Protein AF-A0AAN5BUG7-F1 (afdb_monomer_lite)

Radius of gyration: 33.25 Å; chains: 1; bounding box: 75×78×79 Å

Organism: Aspergillus oryzae (NCBI:txid5062)

Foldseek 3Di:
DCPVPPDQPPDAAEAEAEEQPPDDDDPPCVVVVVVVCVVRVYHYHYQHQDDDDDDDPDPPPDPPDVDPPDVVPPDDDDDDRSVVVVVVVVVDDDDDDDDKDFLAWAWAWEDDVVVDVPIDTDTDTHTDPDDDDDDDDDFDKDADDDDPPDDDDDDDPPVVPVPPDDDPDDPRRIDGDDDDDWDWDADPPDDVRIDIDDPVVDFDWDDDPPDTDGDDPVRVVVVQDWDAAYKYWPAKAAPVGGDRDDDDDLCCCPPPTNIWIWIWGDRHTSGDIWIWIWHWDDDPVDTGTDIDTDDDPVRDDDDDDDDQQWDQDPVRDTDNDDPSHDDPVRVVVVVVVVVVPDPDDDDPVD

InterPro domains:
  IPR006164 Ku70/Ku80, DNA-binding domain [PF02735] (120-306)
  IPR006164 Ku70/Ku80, DNA-binding domain [SM00559] (194-311)
  IPR016194 SPOC-like, C-terminal domain superfamily [G3DSA:2.40.290.10] (104-244)
  IPR016194 SPOC-like, C-terminal domain superfamily [G3DSA:2.40.290.10] (245-311)
  IPR016194 SPOC-like, C-terminal domain superfamily [SSF100939] (101-349)
  IPR024193 Ku80 [cd00873] (101-350)
  IPR036465 von Willebrand factor A-like domain superfamily [G3DSA:3.40.50.410] (1-103)
  IPR036465 von Willebrand factor A-like domain superfamily [SSF53300] (1-113)

pLDDT: mean 74.95, std 19.02, range [27.89, 95.69]

Sequence (350 aa):
MIITHCKKLKYRRKIVLVTNGQGRMSDEDLGEIVKKVKEDNIELVVMSVICYQIATKQKLTSSRGIDFDDPEYGYKEEDKDPHKQAVAELDIPRVKSVRSVASFKGYLQLGNPEEYDSALRIPVERYYRTYPAKPPTASSFVLRSEPEAGQEEAESSEAAAATQKGSQSGDAGLTTVRTMRTYQVEDKSAPGGKIDIERDELAKGYEYGRTAVHISETDENITILDTFAGLELMGFIQTDQVCLAEVASVHALTHDYKCYAVARLVVKENKPPVIVLLAPSIEPEYECLLEVQLPFAEDVRTYRFPPLDKVITVSGKVVTQHRNLPSDDLLDVMGKYVNSMELVDADEDG

Secondary structure (DSSP, 8-state):
-HHHHS-TTTS-EEEEEEE-S-S----TTHHHHHHHHHHTTEEEEEEESS----------TT--------TTT--------HHHHHHHHHHSPPP--PPP-EEEEEEEEES-TTT-TT-EEEEEEEE-S----PPPPPPPEEE-PPPPS-------TTGGGSSSS---S----EEE------EEEE-TTSTTSEEEE-GGGPPPEEEETTEEEE--TTTHHHHSPP---EEEEEEEEESSS--------HHHIIIII-EEEEEEEESSTTSPPEEEEEEEEE-SS-EEEEEEEPPPTTT-----PPPSS-EE-TT-PEESS-TTSPPHHHHHHHHHHHHHT------TT-

Structure (mmCIF, N/CA/C/O backbone):
data_AF-A0AAN5BUG7-F1
#
_entry.id   AF-A0AAN5BUG7-F1
#
loop_
_atom_site.group_PDB
_atom_site.id
_atom_site.type_symbol
_atom_site.label_atom_id
_atom_site.label_alt_id
_atom_site.label_comp_id
_atom_site.label_asym_id
_atom_site.label_entity_id
_atom_site.label_seq_id
_atom_site.pdbx_PDB_ins_code
_atom_site.Cartn_x
_atom_site.Cartn_y
_atom_site.Cartn_z
_atom_site.occupancy
_atom_site.B_iso_or_equiv
_atom_site.auth_seq_id
_atom_site.auth_comp_id
_atom_site.auth_asym_id
_atom_site.auth_atom_id
_atom_site.pdbx_PDB_model_num
ATOM 1 N N . MET A 1 1 ? 12.670 18.858 -41.363 1.00 66.25 1 MET A N 1
ATOM 2 C CA . MET A 1 1 ? 11.425 18.528 -40.630 1.00 66.25 1 MET A CA 1
ATOM 3 C C . MET A 1 1 ? 11.652 18.414 -39.128 1.00 66.25 1 MET A C 1
ATOM 5 O O . MET A 1 1 ? 11.268 19.337 -38.427 1.00 66.25 1 MET A O 1
ATOM 9 N N . ILE A 1 2 ? 12.305 17.365 -38.611 1.00 75.75 2 ILE A N 1
ATOM 10 C CA . ILE A 1 2 ? 12.450 17.191 -37.148 1.00 75.75 2 ILE A CA 1
ATOM 11 C C . ILE A 1 2 ? 13.243 18.340 -36.506 1.00 75.75 2 ILE A C 1
ATOM 13 O O . ILE A 1 2 ? 12.795 18.910 -35.521 1.00 75.75 2 ILE A O 1
ATOM 17 N N . ILE A 1 3 ? 14.369 18.744 -37.099 1.00 75.88 3 ILE A N 1
ATOM 18 C CA . ILE A 1 3 ? 15.199 19.860 -36.598 1.00 75.88 3 ILE A CA 1
ATOM 19 C C . ILE A 1 3 ? 14.435 21.197 -36.632 1.00 75.88 3 ILE A C 1
ATOM 21 O O . ILE A 1 3 ? 14.627 22.055 -35.779 1.00 75.88 3 ILE A O 1
ATOM 25 N N . THR A 1 4 ? 13.527 21.358 -37.595 1.00 81.06 4 THR A N 1
ATOM 26 C CA . THR A 1 4 ? 12.743 22.583 -37.795 1.00 81.06 4 THR A CA 1
ATOM 27 C C . THR A 1 4 ? 11.672 22.767 -36.715 1.00 81.06 4 THR A C 1
ATOM 29 O O . THR A 1 4 ? 11.411 23.889 -36.296 1.00 81.06 4 THR A O 1
ATOM 32 N N . HIS A 1 5 ? 11.063 21.673 -36.245 1.00 78.50 5 HIS A N 1
ATOM 33 C CA . HIS A 1 5 ? 9.940 21.721 -35.299 1.00 78.50 5 HIS A CA 1
ATOM 34 C C . HIS A 1 5 ? 10.316 21.326 -33.863 1.00 78.50 5 HIS A C 1
ATOM 36 O O . HIS A 1 5 ? 9.633 21.718 -32.914 1.00 78.50 5 HIS A O 1
ATOM 42 N N . CYS A 1 6 ? 11.403 20.577 -33.667 1.00 73.62 6 CYS A N 1
ATOM 43 C CA . CYS A 1 6 ? 11.809 20.065 -32.362 1.00 73.62 6 CYS A CA 1
ATOM 44 C C . CYS A 1 6 ? 13.110 20.729 -31.897 1.00 73.62 6 CYS A C 1
ATOM 46 O O . CYS A 1 6 ? 14.177 20.505 -32.464 1.00 73.62 6 CYS A O 1
ATOM 48 N N . LYS A 1 7 ? 13.036 21.502 -30.806 1.00 75.44 7 LYS A N 1
ATOM 49 C CA . LYS A 1 7 ? 14.222 22.057 -30.133 1.00 75.44 7 LYS A CA 1
ATOM 50 C C . LYS A 1 7 ? 15.088 20.929 -29.547 1.00 75.44 7 LYS A C 1
ATOM 52 O O . LYS A 1 7 ? 14.549 19.986 -28.959 1.00 75.44 7 LYS A O 1
ATOM 57 N N . LYS A 1 8 ? 16.416 21.054 -29.671 1.00 71.19 8 LYS A N 1
ATOM 58 C CA . LYS A 1 8 ? 17.412 20.106 -29.129 1.00 71.19 8 LYS A CA 1
ATOM 59 C C . LYS A 1 8 ? 17.173 19.894 -27.621 1.00 71.19 8 LYS A C 1
ATOM 61 O O . LYS A 1 8 ? 16.858 20.849 -26.916 1.00 71.19 8 LYS A O 1
ATOM 66 N N . LEU A 1 9 ? 17.259 18.643 -27.153 1.00 70.75 9 LEU A N 1
ATOM 67 C CA . LEU A 1 9 ? 17.051 18.184 -25.759 1.00 70.75 9 LEU A CA 1
ATOM 68 C C . LEU A 1 9 ? 15.633 18.309 -25.164 1.00 70.75 9 LEU A C 1
ATOM 70 O O . LEU A 1 9 ? 15.375 17.729 -24.114 1.00 70.75 9 LEU A O 1
ATOM 74 N N . LYS A 1 10 ? 14.689 19.000 -25.817 1.00 76.75 10 LYS A N 1
ATOM 75 C CA . LYS A 1 10 ? 13.308 19.112 -25.306 1.00 76.75 10 LYS A CA 1
ATOM 76 C C . LYS A 1 10 ? 12.471 17.850 -25.553 1.00 76.75 10 LYS A C 1
ATOM 78 O O . LYS A 1 10 ? 11.549 17.567 -24.794 1.00 76.75 10 LYS A O 1
ATOM 83 N N . TYR A 1 11 ? 12.778 17.106 -26.614 1.00 77.00 11 TYR A N 1
ATOM 84 C CA . TYR A 1 11 ? 12.009 15.938 -27.042 1.00 77.00 11 TYR A CA 1
ATOM 85 C C . TYR A 1 11 ? 12.927 14.747 -27.306 1.00 77.00 11 TYR A C 1
ATOM 87 O O . TYR A 1 11 ? 13.999 14.909 -27.893 1.00 77.00 11 TYR A O 1
ATOM 95 N N . ARG A 1 12 ? 12.472 13.543 -26.938 1.00 74.94 12 ARG A N 1
ATOM 96 C CA . ARG A 1 12 ? 13.046 12.297 -27.460 1.00 74.94 12 ARG A CA 1
ATOM 97 C C . ARG A 1 12 ? 12.605 12.157 -28.914 1.00 74.94 12 ARG A C 1
ATOM 99 O O . ARG A 1 12 ? 11.409 12.135 -29.193 1.00 74.94 12 ARG A O 1
ATOM 106 N N . ARG A 1 13 ? 13.563 12.132 -29.837 1.00 80.12 13 ARG A N 1
ATOM 107 C CA . ARG A 1 13 ? 13.313 12.078 -31.282 1.00 80.12 13 ARG A CA 1
ATOM 108 C C . ARG A 1 13 ? 13.469 10.635 -31.739 1.00 80.12 13 ARG A C 1
ATOM 110 O O . ARG A 1 13 ? 14.533 10.060 -31.541 1.00 80.12 13 ARG A O 1
ATOM 117 N N . LYS A 1 14 ? 12.426 10.065 -32.339 1.00 79.50 14 LYS A N 1
ATOM 118 C CA . LYS A 1 14 ? 12.434 8.699 -32.867 1.00 79.50 14 LYS A CA 1
ATOM 119 C C . LYS A 1 14 ? 11.948 8.702 -34.314 1.00 79.50 14 LYS A C 1
ATOM 121 O O . LYS A 1 14 ? 10.912 9.297 -34.600 1.00 79.50 14 LYS A O 1
ATOM 126 N N . ILE A 1 15 ? 12.706 8.080 -35.211 1.00 79.56 15 ILE A N 1
ATOM 127 C CA . ILE A 1 15 ? 12.338 7.859 -36.613 1.00 79.56 15 ILE A CA 1
ATOM 128 C C . ILE A 1 15 ? 12.044 6.373 -36.768 1.00 79.56 15 ILE A C 1
ATOM 130 O O . ILE A 1 15 ? 12.891 5.547 -36.443 1.00 79.56 15 ILE A O 1
ATOM 134 N N . VAL A 1 16 ? 10.856 6.041 -37.267 1.00 77.88 16 VAL A N 1
ATOM 135 C CA . VAL A 1 16 ? 10.497 4.670 -37.643 1.00 77.88 16 VAL A CA 1
ATOM 136 C C . VAL A 1 16 ? 10.473 4.605 -39.166 1.00 77.88 16 VAL A C 1
ATOM 138 O O . VAL A 1 16 ? 9.639 5.250 -39.798 1.00 77.88 16 VAL A O 1
ATOM 141 N N . LEU A 1 17 ? 11.426 3.884 -39.754 1.00 74.25 17 LEU A N 1
ATOM 142 C CA . LEU A 1 17 ? 11.537 3.679 -41.194 1.00 74.25 17 LEU A CA 1
ATOM 143 C C . LEU A 1 17 ? 10.910 2.334 -41.553 1.00 74.25 17 LEU A C 1
ATOM 145 O O . LEU A 1 17 ? 11.494 1.294 -41.268 1.00 74.25 17 LEU A O 1
ATOM 149 N N . VAL A 1 18 ? 9.750 2.358 -42.202 1.00 75.56 18 VAL A N 1
ATOM 150 C CA . VAL A 1 18 ? 9.103 1.152 -42.732 1.00 75.56 18 VAL A CA 1
ATOM 151 C C . VAL A 1 18 ? 9.488 1.008 -44.200 1.00 75.56 18 VAL A C 1
ATOM 153 O O . VAL A 1 18 ? 9.224 1.907 -44.997 1.00 75.56 18 VAL A O 1
ATOM 156 N N . THR A 1 19 ? 10.140 -0.094 -44.566 1.00 73.44 19 THR A N 1
ATOM 157 C CA . THR A 1 19 ? 10.590 -0.328 -45.946 1.00 73.44 19 THR A CA 1
ATOM 158 C C . THR A 1 19 ? 10.486 -1.797 -46.330 1.00 73.44 19 THR A C 1
ATOM 160 O O . THR A 1 19 ? 10.668 -2.683 -45.505 1.00 73.44 19 THR A O 1
ATOM 163 N N . ASN A 1 20 ? 10.217 -2.078 -47.600 1.00 71.56 20 ASN A N 1
ATOM 164 C CA . ASN A 1 20 ? 10.302 -3.427 -48.162 1.00 71.56 20 ASN A CA 1
ATOM 165 C C . ASN A 1 20 ? 11.715 -3.763 -48.679 1.00 71.56 20 ASN A C 1
ATOM 167 O O . ASN A 1 20 ? 11.915 -4.845 -49.216 1.00 71.56 20 ASN A O 1
ATOM 171 N N . GLY A 1 21 ? 12.685 -2.846 -48.562 1.00 67.25 21 GLY A N 1
ATOM 172 C CA . GLY A 1 21 ? 14.086 -3.072 -48.947 1.00 67.25 21 GLY A CA 1
ATOM 173 C C . GLY A 1 21 ? 14.348 -3.187 -50.456 1.00 67.25 21 GLY A C 1
ATOM 174 O O . GLY A 1 21 ? 15.491 -3.362 -50.856 1.00 67.25 21 GLY A O 1
ATOM 175 N N . GLN A 1 22 ? 13.320 -3.063 -51.303 1.00 72.81 22 GLN A N 1
ATOM 176 C CA . GLN A 1 22 ? 13.435 -3.205 -52.764 1.00 72.81 22 GLN A CA 1
ATOM 177 C C . GLN A 1 22 ? 13.723 -1.879 -53.489 1.00 72.81 22 GLN A C 1
ATOM 179 O O . GLN A 1 22 ? 13.954 -1.856 -54.698 1.00 72.81 22 GLN A O 1
ATOM 184 N N . GLY A 1 23 ? 13.691 -0.758 -52.765 1.00 72.38 23 GLY A N 1
ATOM 185 C CA . GLY A 1 23 ? 14.039 0.554 -53.303 1.00 72.38 23 GLY A CA 1
ATOM 186 C C . GLY A 1 23 ? 15.545 0.706 -53.517 1.00 72.38 23 GLY A C 1
ATOM 187 O O . GLY A 1 23 ? 16.348 0.181 -52.750 1.00 72.38 23 GLY A O 1
ATOM 188 N N . ARG A 1 24 ? 15.943 1.471 -54.540 1.00 74.19 24 ARG A N 1
ATOM 189 C CA . ARG A 1 24 ? 17.347 1.868 -54.723 1.00 74.19 24 ARG A CA 1
ATOM 190 C C . ARG A 1 24 ? 17.785 2.738 -53.539 1.00 74.19 24 ARG A C 1
ATOM 192 O O . ARG A 1 24 ? 17.196 3.794 -53.319 1.00 74.19 24 ARG A O 1
ATOM 199 N N . MET A 1 25 ? 18.805 2.303 -52.802 1.00 76.38 25 MET A N 1
ATOM 200 C CA . MET A 1 25 ? 19.446 3.074 -51.732 1.00 76.38 25 MET A CA 1
ATOM 201 C C . MET A 1 25 ? 20.844 3.501 -52.186 1.00 76.38 25 MET A C 1
ATOM 203 O O . MET A 1 25 ? 21.566 2.691 -52.762 1.00 76.38 25 MET A O 1
ATOM 207 N N . SER A 1 26 ? 21.198 4.765 -51.951 1.00 78.56 26 SER A N 1
ATOM 208 C CA . SER A 1 26 ? 22.556 5.286 -52.158 1.00 78.56 26 SER A CA 1
ATOM 209 C C . SER A 1 26 ? 23.313 5.279 -50.829 1.00 78.56 26 SER A C 1
ATOM 211 O O . SER A 1 26 ? 22.720 5.558 -49.784 1.00 78.56 26 SER A O 1
ATOM 213 N N . ASP A 1 27 ? 24.602 4.953 -50.863 1.00 77.69 27 ASP A N 1
ATOM 214 C CA . ASP A 1 27 ? 25.508 4.885 -49.712 1.00 77.69 27 ASP A CA 1
ATOM 215 C C . ASP A 1 27 ? 26.373 6.145 -49.534 1.00 77.69 27 ASP A C 1
ATOM 217 O O . ASP A 1 27 ? 26.992 6.315 -48.481 1.00 77.69 27 ASP A O 1
ATOM 221 N N . GLU A 1 28 ? 26.360 7.052 -50.515 1.00 84.62 28 GLU A N 1
ATOM 222 C CA . GLU A 1 28 ? 27.254 8.214 -50.609 1.00 84.62 28 GLU A CA 1
ATOM 223 C C . GLU A 1 28 ? 27.243 9.105 -49.345 1.00 84.62 28 GLU A C 1
ATOM 225 O O . GLU A 1 28 ? 28.303 9.523 -48.879 1.00 84.62 28 GLU A O 1
ATOM 230 N N . ASP A 1 29 ? 26.078 9.307 -48.713 1.00 82.38 29 ASP A N 1
ATOM 231 C CA . ASP A 1 29 ? 25.908 10.231 -47.573 1.00 82.38 29 ASP A CA 1
ATOM 232 C C . ASP A 1 29 ? 25.725 9.543 -46.207 1.00 82.38 29 ASP A C 1
ATOM 234 O O . ASP A 1 29 ? 25.422 10.191 -45.194 1.00 82.38 29 ASP A O 1
ATOM 238 N N . LEU A 1 30 ? 25.909 8.221 -46.123 1.00 82.88 30 LEU A N 1
ATOM 239 C CA . LEU A 1 30 ? 25.606 7.457 -44.906 1.00 82.88 30 LEU A CA 1
ATOM 240 C C . LEU A 1 30 ? 26.396 7.966 -43.684 1.00 82.88 30 LEU A C 1
ATOM 242 O O . LEU A 1 30 ? 25.865 8.066 -42.575 1.00 82.88 30 LEU A O 1
ATOM 246 N N . GLY A 1 31 ? 27.662 8.339 -43.886 1.00 83.12 31 GLY A N 1
ATOM 247 C CA . GLY A 1 31 ? 28.533 8.846 -42.825 1.00 83.12 31 GLY A CA 1
ATOM 248 C C . GLY A 1 31 ? 28.058 10.178 -42.235 1.00 83.12 31 GLY A C 1
ATOM 249 O O . GLY A 1 31 ? 28.150 10.388 -41.021 1.00 83.12 31 GLY A O 1
ATOM 250 N N . GLU A 1 32 ? 27.512 11.068 -43.063 1.00 85.38 32 GLU A N 1
ATOM 251 C CA . GLU A 1 32 ? 26.946 12.339 -42.603 1.00 85.38 32 GLU A CA 1
ATOM 252 C C . GLU A 1 32 ? 25.625 12.137 -41.864 1.00 85.38 32 GLU A C 1
ATOM 254 O O . GLU A 1 32 ? 25.380 12.778 -40.837 1.00 85.38 32 GLU A O 1
ATOM 259 N N . ILE A 1 33 ? 24.801 11.204 -42.344 1.00 84.62 33 ILE A N 1
ATOM 260 C CA . ILE A 1 33 ? 23.539 10.831 -41.704 1.00 84.62 33 ILE A CA 1
ATOM 261 C C . ILE A 1 33 ? 23.812 10.277 -40.303 1.00 84.62 33 ILE A C 1
ATOM 263 O O . ILE A 1 33 ? 23.208 10.741 -39.338 1.00 84.62 33 ILE A O 1
ATOM 267 N N . VAL A 1 34 ? 24.775 9.361 -40.152 1.00 84.94 34 VAL A N 1
ATOM 268 C CA . VAL A 1 34 ? 25.154 8.804 -38.842 1.00 84.94 34 VAL A CA 1
ATOM 269 C C . VAL A 1 34 ? 25.655 9.894 -37.892 1.00 84.94 34 VAL A C 1
ATOM 271 O O . VAL A 1 34 ? 25.286 9.897 -36.715 1.00 84.94 34 VAL A O 1
ATOM 274 N N . LYS A 1 35 ? 26.467 10.840 -38.382 1.00 87.62 35 LYS A N 1
ATOM 275 C CA . LYS A 1 35 ? 26.943 11.976 -37.575 1.00 87.62 35 LYS A CA 1
ATOM 276 C C . LYS A 1 35 ? 25.781 12.839 -37.088 1.00 87.62 35 LYS A C 1
ATOM 278 O O . LYS A 1 35 ? 25.688 13.081 -35.887 1.00 87.62 35 LYS A O 1
ATOM 283 N N . LYS A 1 36 ? 24.864 13.226 -37.981 1.00 85.12 36 LYS A N 1
ATOM 284 C CA . LYS A 1 36 ? 23.676 14.019 -37.625 1.00 85.12 36 LYS A CA 1
ATOM 285 C C . LYS A 1 36 ? 22.767 13.279 -36.645 1.00 85.12 36 LYS A C 1
ATOM 287 O O . LYS A 1 36 ? 22.341 13.864 -35.657 1.00 85.12 36 LYS A O 1
ATOM 292 N N . VAL A 1 37 ? 22.521 11.986 -36.856 1.00 85.00 37 VAL A N 1
ATOM 293 C CA . VAL A 1 37 ? 21.692 11.151 -35.967 1.00 85.00 37 VAL A CA 1
ATOM 294 C C . VAL A 1 37 ? 22.279 11.075 -34.556 1.00 85.00 37 VAL A C 1
ATOM 296 O O . VAL A 1 37 ? 21.540 11.221 -33.581 1.00 85.00 37 VAL A O 1
ATOM 299 N N . LYS A 1 38 ? 23.602 10.904 -34.432 1.00 84.75 38 LYS A N 1
ATOM 300 C CA . LYS A 1 38 ? 24.293 10.889 -33.133 1.00 84.75 38 LYS A CA 1
ATOM 301 C C . LYS A 1 38 ? 24.292 12.262 -32.462 1.00 84.75 38 LYS A C 1
ATOM 303 O O . LYS A 1 38 ? 23.986 12.352 -31.277 1.00 84.75 38 LYS A O 1
ATOM 308 N N . GLU A 1 39 ? 24.592 13.324 -33.207 1.00 85.25 39 GLU A N 1
ATOM 309 C CA . GLU A 1 39 ? 24.621 14.693 -32.680 1.00 85.25 39 GLU A CA 1
ATOM 310 C C . GLU A 1 39 ? 23.243 15.150 -32.177 1.00 85.25 39 GLU A C 1
ATOM 312 O O . GLU A 1 39 ? 23.125 15.849 -31.163 1.00 85.25 39 GLU A O 1
ATOM 317 N N . ASP A 1 40 ? 22.190 14.731 -32.877 1.00 81.12 40 ASP A N 1
ATOM 318 C CA . ASP A 1 40 ? 20.813 15.021 -32.518 1.00 81.12 40 ASP A CA 1
ATOM 319 C C . ASP A 1 40 ? 20.177 13.984 -31.581 1.00 81.12 40 ASP A C 1
ATOM 321 O O . ASP A 1 40 ? 19.035 14.178 -31.159 1.00 81.12 40 ASP A O 1
ATOM 325 N N . ASN A 1 41 ? 20.888 12.929 -31.181 1.00 81.25 41 ASN A N 1
ATOM 326 C CA . ASN A 1 41 ? 20.340 11.880 -30.315 1.00 81.25 41 ASN A CA 1
ATOM 327 C C . ASN A 1 41 ? 18.973 11.377 -30.841 1.00 81.25 41 ASN A C 1
ATOM 329 O O . ASN A 1 41 ? 17.948 11.433 -30.157 1.00 81.25 41 ASN A O 1
ATOM 333 N N . ILE A 1 42 ? 18.940 11.011 -32.125 1.00 82.44 42 ILE A N 1
ATOM 334 C CA . ILE A 1 42 ? 17.747 10.476 -32.785 1.00 82.44 42 ILE A CA 1
ATOM 335 C C . ILE A 1 42 ? 17.796 8.951 -32.702 1.00 82.44 42 ILE A C 1
ATOM 337 O O . ILE A 1 42 ? 18.766 8.328 -33.120 1.00 82.44 42 ILE A O 1
ATOM 341 N N . GLU A 1 43 ? 16.730 8.346 -32.192 1.00 76.75 43 GLU A N 1
ATOM 342 C CA . GLU A 1 43 ? 16.543 6.896 -32.187 1.00 76.75 43 GLU A CA 1
ATOM 343 C C . GLU A 1 43 ? 15.981 6.468 -33.554 1.00 76.75 43 GLU A C 1
ATOM 345 O O . GLU A 1 43 ? 14.855 6.826 -33.896 1.00 76.75 43 GLU A O 1
ATOM 350 N N . LEU A 1 44 ? 16.760 5.753 -34.370 1.00 75.94 44 LEU A N 1
ATOM 351 C CA . LEU A 1 44 ? 16.306 5.220 -35.660 1.00 75.94 44 LEU A CA 1
ATOM 352 C C . LEU A 1 44 ? 15.915 3.749 -35.496 1.00 75.94 44 LEU A C 1
ATOM 354 O O . LEU A 1 44 ? 16.753 2.926 -35.143 1.00 75.94 44 LEU A O 1
ATOM 358 N N . VAL A 1 45 ? 14.656 3.425 -35.784 1.00 71.00 45 VAL A N 1
ATOM 359 C CA . VAL A 1 45 ? 14.142 2.053 -35.840 1.00 71.00 45 VAL A CA 1
ATOM 360 C C . VAL A 1 45 ? 13.789 1.741 -37.284 1.00 71.00 45 VAL A C 1
ATOM 362 O O . VAL A 1 45 ? 12.977 2.442 -37.886 1.00 71.00 45 VAL A O 1
ATOM 365 N N . VAL A 1 46 ? 14.405 0.708 -37.849 1.00 67.56 46 VAL A N 1
ATOM 366 C CA . VAL A 1 46 ? 14.120 0.248 -39.211 1.00 67.56 46 VAL A CA 1
ATOM 367 C C . VAL A 1 46 ? 13.255 -1.001 -39.122 1.00 67.56 46 VAL A C 1
ATOM 369 O O . VAL A 1 46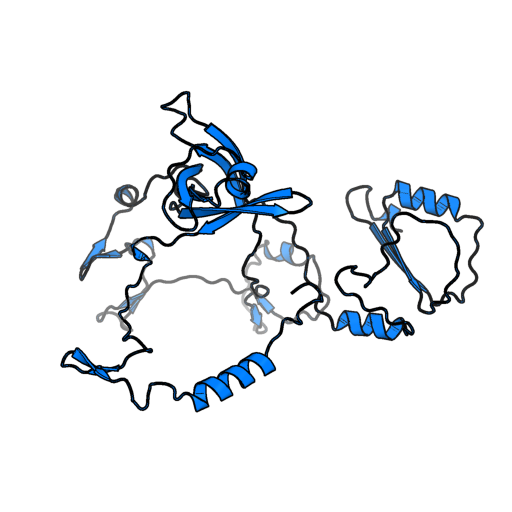 ? 13.658 -1.994 -38.529 1.00 67.56 46 VAL A O 1
ATOM 372 N N . MET A 1 47 ? 12.067 -0.940 -39.711 1.00 61.88 47 MET A N 1
ATOM 373 C CA . MET A 1 47 ? 11.169 -2.073 -39.885 1.00 61.88 47 MET A CA 1
ATOM 374 C C . MET A 1 47 ? 11.232 -2.495 -41.353 1.00 61.88 47 MET A C 1
ATOM 376 O O . MET A 1 47 ? 10.610 -1.878 -42.221 1.00 61.88 47 MET A O 1
ATOM 380 N N . SER A 1 48 ? 12.036 -3.518 -41.642 1.00 54.91 48 SER A N 1
ATOM 381 C CA . SER A 1 48 ? 12.111 -4.126 -42.969 1.00 54.91 48 SER A CA 1
ATOM 382 C C . SER A 1 48 ? 11.055 -5.221 -43.116 1.00 54.91 48 SER A C 1
ATOM 384 O O . SER A 1 48 ? 11.041 -6.176 -42.347 1.00 54.91 48 SER A O 1
ATOM 386 N N . VAL A 1 49 ? 10.199 -5.112 -44.132 1.00 50.31 49 VAL A N 1
ATOM 387 C CA . VAL A 1 49 ? 9.130 -6.086 -44.433 1.00 50.31 49 VAL A CA 1
ATOM 388 C C . VAL A 1 49 ? 9.670 -7.342 -45.142 1.00 50.31 49 VAL A C 1
ATOM 390 O O . VAL A 1 49 ? 8.942 -8.308 -45.329 1.00 50.31 49 VAL A O 1
ATOM 393 N N . ILE A 1 50 ? 10.960 -7.373 -45.490 1.00 44.16 50 ILE A N 1
ATOM 394 C CA . ILE A 1 50 ? 11.636 -8.549 -46.048 1.00 44.16 50 ILE A CA 1
ATOM 395 C C . ILE A 1 50 ? 12.974 -8.701 -45.325 1.00 44.16 50 ILE A C 1
ATOM 397 O O . ILE A 1 50 ? 13.857 -7.854 -45.468 1.00 44.16 50 ILE A O 1
ATOM 401 N N . CYS A 1 51 ? 13.113 -9.758 -44.528 1.00 36.78 51 CYS A N 1
ATOM 402 C CA . CYS A 1 51 ? 14.383 -10.128 -43.922 1.00 36.78 51 CYS A CA 1
ATOM 403 C C . CYS A 1 51 ? 15.130 -11.021 -44.920 1.00 36.78 51 CYS A C 1
ATOM 405 O O . CYS A 1 51 ? 14.794 -12.188 -45.080 1.00 36.78 51 CYS A O 1
ATOM 407 N N . TYR A 1 52 ? 16.120 -10.475 -45.628 1.00 33.69 52 TYR A N 1
ATOM 408 C CA . TYR A 1 52 ? 17.219 -11.303 -46.119 1.00 33.69 52 TYR A CA 1
ATOM 409 C C . TYR A 1 52 ? 18.383 -11.073 -45.169 1.00 33.69 52 TYR A C 1
ATOM 411 O O . TYR A 1 52 ? 18.865 -9.950 -45.013 1.00 33.69 52 TYR A O 1
ATOM 419 N N . GLN A 1 53 ? 18.795 -12.143 -44.502 1.00 34.81 53 GLN A N 1
ATOM 420 C CA . GLN A 1 53 ? 19.906 -12.161 -43.568 1.00 34.81 53 GLN A CA 1
ATOM 421 C C . GLN A 1 53 ? 21.202 -11.846 -44.318 1.00 34.81 53 GLN A C 1
ATOM 423 O O . GLN A 1 53 ? 21.858 -12.727 -44.870 1.00 34.81 53 GLN A O 1
ATOM 428 N N . ILE A 1 54 ? 21.578 -10.568 -44.365 1.00 29.16 54 ILE A N 1
ATOM 429 C CA . ILE A 1 54 ? 22.903 -10.173 -44.832 1.00 29.16 54 ILE A CA 1
ATOM 430 C C . ILE A 1 54 ? 23.828 -10.207 -43.619 1.00 29.16 54 ILE A C 1
ATOM 432 O O . ILE A 1 54 ? 23.865 -9.305 -42.783 1.00 29.16 54 ILE A O 1
ATOM 436 N N . ALA A 1 55 ? 24.565 -11.311 -43.527 1.00 30.19 55 ALA A N 1
ATOM 437 C CA . ALA A 1 55 ? 25.662 -11.505 -42.601 1.00 30.19 55 ALA A CA 1
ATOM 438 C C . ALA A 1 55 ? 26.791 -10.501 -42.894 1.00 30.19 55 ALA A C 1
ATOM 440 O O . ALA A 1 55 ? 27.721 -10.790 -43.644 1.00 30.19 55 ALA A O 1
ATOM 441 N N . THR A 1 56 ? 26.749 -9.325 -42.272 1.00 28.38 56 THR A N 1
ATOM 442 C CA . THR A 1 56 ? 27.913 -8.435 -42.195 1.00 28.38 56 THR A CA 1
ATOM 443 C C . THR A 1 56 ? 28.319 -8.230 -40.746 1.00 28.38 56 THR A C 1
ATOM 445 O O . THR A 1 56 ? 27.620 -7.608 -39.951 1.00 28.38 56 THR A O 1
ATOM 448 N N . LYS A 1 57 ? 29.489 -8.783 -40.415 1.00 29.19 57 LYS A N 1
ATOM 449 C CA . LYS A 1 57 ? 30.197 -8.647 -39.141 1.00 29.19 57 LYS A CA 1
ATOM 450 C C . LYS A 1 57 ? 30.596 -7.187 -38.884 1.00 29.19 57 LYS A C 1
ATOM 452 O O . LYS A 1 57 ? 31.750 -6.829 -39.082 1.00 29.19 57 LYS A O 1
ATOM 457 N N . GLN A 1 58 ? 29.684 -6.357 -38.395 1.00 28.91 58 GLN A N 1
ATOM 458 C CA . GLN A 1 58 ? 30.038 -5.144 -37.660 1.00 28.91 58 GLN A CA 1
ATOM 459 C C . GLN A 1 58 ? 29.038 -4.947 -36.525 1.00 28.91 58 GLN A C 1
ATOM 461 O O . GLN A 1 58 ? 27.860 -4.679 -36.732 1.00 28.91 58 GLN A O 1
ATOM 466 N N . LYS A 1 59 ? 29.539 -5.138 -35.303 1.00 27.89 59 LYS A N 1
ATOM 467 C CA . LYS A 1 59 ? 28.818 -5.005 -34.039 1.00 27.89 59 LYS A CA 1
ATOM 468 C C . LYS A 1 59 ? 28.460 -3.526 -33.849 1.00 27.89 59 LYS A C 1
ATOM 470 O O . LYS A 1 59 ? 29.223 -2.772 -33.249 1.00 27.89 59 LYS A O 1
ATOM 475 N N . LEU A 1 60 ? 27.338 -3.091 -34.424 1.00 28.95 60 LEU A N 1
ATOM 476 C CA . LEU A 1 60 ? 26.767 -1.780 -34.145 1.00 28.95 60 LEU A CA 1
ATOM 477 C C . LEU A 1 60 ? 26.156 -1.860 -32.744 1.00 28.95 60 LEU A C 1
ATOM 479 O O . LEU A 1 60 ? 25.090 -2.430 -32.535 1.00 28.95 60 LEU A O 1
ATOM 483 N N . THR A 1 61 ? 26.878 -1.347 -31.754 1.00 28.75 61 THR A N 1
ATOM 484 C CA . THR A 1 61 ? 26.362 -1.191 -30.396 1.00 28.75 61 THR A CA 1
ATOM 485 C C . THR A 1 61 ? 25.064 -0.387 -30.454 1.00 28.75 61 THR A C 1
ATOM 487 O O . THR A 1 61 ? 25.082 0.775 -30.861 1.00 28.75 61 THR A O 1
ATOM 490 N N . SER A 1 62 ? 23.967 -1.020 -30.029 1.00 30.41 62 SER A N 1
ATOM 491 C CA . SER A 1 62 ? 22.610 -0.473 -29.948 1.00 30.41 62 SER A CA 1
ATOM 492 C C . SER A 1 62 ? 21.795 -0.459 -31.251 1.00 30.41 62 SER A C 1
ATOM 494 O O . SER A 1 62 ? 21.109 0.520 -31.543 1.00 30.41 62 SER A O 1
ATOM 496 N N . SER A 1 63 ? 21.767 -1.570 -31.991 1.00 33.16 63 SER A N 1
ATOM 497 C CA . SER A 1 63 ? 20.531 -1.973 -32.672 1.00 33.16 63 SER A CA 1
ATOM 498 C C . SER A 1 63 ? 19.598 -2.574 -31.620 1.00 33.16 63 SER A C 1
ATOM 500 O O . SER A 1 63 ? 19.697 -3.753 -31.310 1.00 33.16 63 SER A O 1
ATOM 502 N N . ARG A 1 64 ? 18.710 -1.768 -31.030 1.00 33.19 64 ARG A N 1
ATOM 503 C CA . ARG A 1 64 ? 17.480 -2.337 -30.470 1.00 33.19 64 ARG A CA 1
ATOM 504 C C . ARG A 1 64 ? 16.610 -2.682 -31.670 1.00 33.19 64 ARG A C 1
ATOM 506 O O . ARG A 1 64 ? 15.836 -1.842 -32.135 1.00 33.19 64 ARG A O 1
ATOM 513 N N . GLY A 1 65 ? 16.803 -3.886 -32.204 1.00 34.03 65 GLY A N 1
ATOM 514 C CA . GLY A 1 65 ? 15.689 -4.566 -32.832 1.00 34.03 65 GLY A CA 1
ATOM 515 C C . GLY A 1 65 ? 14.569 -4.661 -31.800 1.00 34.03 65 GLY A C 1
ATOM 516 O O . GLY A 1 65 ? 14.785 -4.523 -30.590 1.00 34.03 65 GLY A O 1
ATOM 517 N N . ILE A 1 66 ? 13.344 -4.839 -32.265 1.00 42.25 66 ILE A N 1
ATOM 518 C CA . ILE A 1 66 ? 12.291 -5.387 -31.414 1.00 42.25 66 ILE A CA 1
ATOM 519 C C . ILE A 1 66 ? 12.687 -6.862 -31.239 1.00 42.25 66 ILE A C 1
ATOM 521 O O . ILE A 1 66 ? 12.184 -7.741 -31.932 1.00 42.25 66 ILE A O 1
ATOM 525 N N . ASP A 1 67 ? 13.730 -7.086 -30.440 1.00 39.06 67 ASP A N 1
ATOM 526 C CA . ASP A 1 67 ? 14.349 -8.382 -30.226 1.00 39.06 67 ASP A CA 1
ATOM 527 C C . ASP A 1 67 ? 13.497 -9.094 -29.177 1.00 39.06 67 ASP A C 1
ATOM 529 O O . ASP A 1 67 ? 13.412 -8.667 -28.029 1.00 39.06 67 ASP A O 1
ATOM 533 N N . PHE A 1 68 ? 12.837 -10.164 -29.613 1.00 38.44 68 PHE A N 1
ATOM 534 C CA . PHE A 1 68 ? 12.249 -11.198 -28.758 1.00 38.44 68 PHE A CA 1
ATOM 535 C C . PHE A 1 68 ? 13.307 -12.229 -28.322 1.00 38.44 68 PHE A C 1
ATOM 537 O O . PHE A 1 68 ? 12.960 -13.325 -27.897 1.00 38.44 68 PHE A O 1
ATOM 544 N N . ASP A 1 69 ? 14.594 -11.892 -28.423 1.00 37.56 69 ASP A N 1
ATOM 545 C CA . ASP A 1 69 ? 15.663 -12.684 -27.825 1.00 37.56 69 ASP A CA 1
ATOM 546 C C . ASP A 1 69 ? 15.830 -12.229 -26.370 1.00 37.56 69 ASP A C 1
ATOM 548 O O . ASP A 1 69 ? 16.773 -11.512 -26.027 1.00 37.56 69 ASP A O 1
ATOM 552 N N . ASP A 1 70 ? 14.875 -12.612 -25.521 1.00 42.69 70 ASP A N 1
ATOM 553 C CA . ASP A 1 70 ? 15.120 -12.629 -24.085 1.00 42.69 70 ASP A CA 1
ATOM 554 C C . ASP A 1 70 ? 15.951 -13.886 -23.781 1.00 42.69 70 ASP A C 1
ATOM 556 O O . ASP A 1 70 ? 15.483 -14.998 -24.063 1.00 42.69 70 ASP A O 1
ATOM 560 N N . PRO A 1 71 ? 17.190 -13.770 -23.265 1.00 46.38 71 PRO A N 1
ATOM 561 C CA . PRO A 1 71 ? 17.964 -14.938 -22.855 1.00 46.38 71 PRO A CA 1
ATOM 562 C C . PRO A 1 71 ? 17.245 -15.797 -21.800 1.00 46.38 71 PRO A C 1
ATOM 564 O O . PRO A 1 71 ? 17.643 -16.945 -21.625 1.00 46.38 71 PRO A O 1
ATOM 567 N N . GLU A 1 72 ? 16.186 -15.292 -21.156 1.00 41.84 72 GLU A N 1
ATOM 568 C CA . GLU A 1 72 ? 15.345 -16.056 -20.225 1.00 41.84 72 GLU A CA 1
ATOM 569 C C . GLU A 1 72 ? 14.308 -16.983 -20.894 1.00 41.84 72 GLU A C 1
ATOM 571 O O . GLU A 1 72 ? 13.823 -17.886 -20.222 1.00 41.84 72 GLU A O 1
ATOM 576 N N . TYR A 1 73 ? 13.960 -16.828 -22.186 1.00 43.50 73 TYR A N 1
ATOM 577 C CA . TYR A 1 73 ? 12.801 -17.546 -22.774 1.00 43.50 73 TYR A CA 1
ATOM 578 C C . TYR A 1 73 ? 13.111 -18.543 -23.913 1.00 43.50 73 TYR A C 1
ATOM 580 O O . TYR A 1 73 ? 12.199 -19.155 -24.462 1.00 43.50 73 TYR A O 1
ATOM 588 N N . GLY A 1 74 ? 14.382 -18.753 -24.278 1.00 35.59 74 GLY A N 1
ATOM 589 C CA . GLY A 1 74 ? 14.867 -19.947 -25.007 1.00 35.59 74 GLY A CA 1
ATOM 590 C C . GLY A 1 74 ? 14.320 -20.271 -26.416 1.00 35.59 74 GLY A C 1
ATOM 591 O O . GLY A 1 74 ? 14.821 -21.203 -27.046 1.00 35.59 74 GLY A O 1
ATOM 592 N N . TYR A 1 75 ? 13.340 -19.543 -26.957 1.00 36.72 75 TYR A N 1
ATOM 593 C CA . TYR A 1 75 ? 12.639 -19.932 -28.187 1.00 36.72 75 TYR A CA 1
ATOM 594 C C . TYR A 1 75 ? 13.052 -19.109 -29.416 1.00 36.72 75 TYR A C 1
ATOM 596 O O . TYR A 1 75 ? 12.814 -17.904 -29.492 1.00 36.72 75 TYR A O 1
ATOM 604 N N . LYS A 1 76 ? 13.628 -19.784 -30.421 1.00 45.66 76 LYS A N 1
ATOM 605 C CA . LYS A 1 76 ? 13.974 -19.205 -31.728 1.00 45.66 76 LYS A CA 1
ATOM 606 C C . LYS A 1 76 ? 13.024 -19.720 -32.802 1.00 45.66 76 LYS A C 1
ATOM 608 O O . LYS A 1 76 ? 13.074 -20.885 -33.180 1.00 45.66 76 LYS A O 1
ATOM 613 N N . GLU A 1 77 ? 12.183 -18.835 -33.316 1.00 44.81 77 GLU A N 1
ATOM 614 C CA . GLU A 1 77 ? 11.363 -19.096 -34.502 1.00 44.81 77 GLU A CA 1
ATOM 615 C C . GLU A 1 77 ? 12.148 -18.702 -35.760 1.00 44.81 77 GLU A C 1
ATOM 617 O O . GLU A 1 77 ? 12.481 -17.526 -35.932 1.00 44.81 77 GLU A O 1
ATOM 622 N N . GLU A 1 78 ? 12.444 -19.678 -36.623 1.00 48.16 78 GLU A N 1
ATOM 623 C CA . GLU A 1 78 ? 13.343 -19.498 -37.773 1.00 48.16 78 GLU A CA 1
ATOM 624 C C . GLU A 1 78 ? 12.671 -18.973 -39.058 1.00 48.16 78 GLU A C 1
ATOM 626 O O . GLU A 1 78 ? 13.381 -18.498 -39.937 1.00 48.16 78 GLU A O 1
ATOM 631 N N . ASP A 1 79 ? 11.336 -18.921 -39.160 1.00 49.25 79 ASP A N 1
ATOM 632 C CA . ASP A 1 79 ? 10.644 -18.452 -40.375 1.00 49.25 79 ASP A CA 1
ATOM 633 C C . ASP A 1 79 ? 9.538 -17.429 -40.049 1.00 49.25 79 ASP A C 1
ATOM 635 O O . ASP A 1 79 ? 8.455 -17.791 -39.588 1.00 49.25 79 ASP A O 1
ATOM 639 N N . LYS A 1 80 ? 9.786 -16.129 -40.287 1.00 54.38 80 LYS A N 1
ATOM 640 C CA . LYS A 1 80 ? 8.854 -15.041 -39.913 1.00 54.38 80 LYS A CA 1
ATOM 641 C C . LYS A 1 80 ? 8.440 -14.151 -41.090 1.00 54.38 80 LYS A C 1
ATOM 643 O O . LYS A 1 80 ? 9.279 -13.523 -41.731 1.00 54.38 80 LYS A O 1
ATOM 648 N N . ASP A 1 81 ? 7.124 -14.006 -41.285 1.00 52.56 81 ASP A N 1
ATOM 649 C CA . ASP A 1 81 ? 6.496 -12.927 -42.066 1.00 52.56 81 ASP A CA 1
ATOM 650 C C . ASP A 1 81 ? 6.438 -11.638 -41.210 1.00 52.56 81 ASP A C 1
ATOM 652 O O . ASP A 1 81 ? 5.629 -11.564 -40.275 1.00 52.56 81 ASP A O 1
ATOM 656 N N . PRO A 1 82 ? 7.204 -10.574 -41.522 1.00 58.91 82 PRO A N 1
ATOM 657 C CA . PRO A 1 82 ? 7.303 -9.385 -40.661 1.00 58.91 82 PRO A CA 1
ATOM 658 C C . PRO A 1 82 ? 5.976 -8.626 -40.492 1.00 58.91 82 PRO A C 1
ATOM 660 O O . PRO A 1 82 ? 5.743 -7.960 -39.484 1.00 58.91 82 PRO A O 1
ATOM 663 N N . HIS A 1 83 ? 5.071 -8.739 -41.471 1.00 56.97 83 HIS A N 1
ATOM 664 C CA . HIS A 1 83 ? 3.757 -8.094 -41.431 1.00 56.97 83 HIS A CA 1
ATOM 665 C C . HIS A 1 83 ? 2.792 -8.788 -40.459 1.00 56.97 83 HIS A C 1
ATOM 667 O O . HIS A 1 83 ? 1.968 -8.121 -39.834 1.00 56.97 83 HIS A O 1
ATOM 673 N N . LYS A 1 84 ? 2.882 -10.116 -40.312 1.00 61.38 84 LYS A N 1
ATOM 674 C CA . LYS A 1 84 ? 2.048 -10.855 -39.352 1.00 61.38 84 LYS A CA 1
ATOM 675 C C . LYS A 1 84 ? 2.463 -10.539 -37.919 1.00 61.38 84 LYS A C 1
ATOM 677 O O . LYS A 1 84 ? 1.597 -10.386 -37.070 1.00 61.38 84 LYS A O 1
ATOM 682 N N . GLN A 1 85 ? 3.760 -10.345 -37.678 1.00 63.47 85 GLN A N 1
ATOM 683 C CA . GLN A 1 85 ? 4.277 -9.981 -36.361 1.00 63.47 85 GLN A CA 1
ATOM 684 C C . GLN A 1 85 ? 3.833 -8.580 -35.925 1.00 63.47 85 GLN A C 1
ATOM 686 O O . GLN A 1 85 ? 3.395 -8.417 -34.796 1.00 63.47 85 GLN A O 1
ATOM 691 N N . ALA A 1 86 ? 3.882 -7.579 -36.812 1.00 64.25 86 ALA A N 1
ATOM 692 C CA . ALA A 1 86 ? 3.418 -6.230 -36.474 1.00 64.25 86 ALA A CA 1
ATOM 693 C C . ALA A 1 86 ? 1.910 -6.188 -36.163 1.00 64.25 86 ALA A C 1
ATOM 695 O O . ALA A 1 86 ? 1.483 -5.430 -35.297 1.00 64.25 86 ALA A O 1
ATOM 696 N N . VAL A 1 87 ? 1.111 -7.012 -36.852 1.00 68.06 87 VAL A N 1
ATOM 697 C CA . VAL A 1 87 ? -0.322 -7.171 -36.563 1.00 68.06 87 VAL A CA 1
ATOM 698 C C . VAL A 1 87 ? -0.527 -7.901 -35.233 1.00 68.06 87 VAL A C 1
ATOM 700 O O . VAL A 1 87 ? -1.273 -7.407 -34.399 1.00 68.06 87 VAL A O 1
ATOM 703 N N . ALA A 1 88 ? 0.200 -8.991 -34.978 1.00 67.75 88 ALA A N 1
ATOM 704 C CA . ALA A 1 88 ? 0.146 -9.703 -33.700 1.00 67.75 88 ALA A CA 1
ATOM 705 C C . ALA A 1 88 ? 0.632 -8.844 -32.513 1.00 67.75 88 ALA A C 1
ATOM 707 O O . ALA A 1 88 ? 0.116 -8.961 -31.409 1.00 67.75 88 ALA A O 1
ATOM 708 N N . GLU A 1 89 ? 1.581 -7.924 -32.719 1.00 66.56 89 GLU A N 1
ATOM 709 C CA . GLU A 1 89 ? 2.039 -6.980 -31.688 1.00 66.56 89 GLU A CA 1
ATOM 710 C C . GLU A 1 89 ? 0.973 -5.923 -31.341 1.00 66.56 89 GLU A C 1
ATOM 712 O O . GLU A 1 89 ? 1.004 -5.359 -30.247 1.00 66.56 89 GLU A O 1
ATOM 717 N N . LEU A 1 90 ? 0.027 -5.632 -32.245 1.00 69.31 90 LEU A N 1
ATOM 718 C CA . LEU A 1 90 ? -1.130 -4.788 -31.917 1.00 69.31 90 LEU A CA 1
ATOM 719 C C . LEU A 1 90 ? -2.115 -5.513 -30.995 1.00 69.31 90 LEU A C 1
ATOM 721 O O . LEU A 1 90 ? -2.766 -4.850 -30.187 1.00 69.31 90 LEU A O 1
ATOM 725 N N . ASP A 1 91 ? -2.191 -6.842 -31.093 1.00 76.31 91 ASP A N 1
ATOM 726 C CA . ASP A 1 91 ? -3.022 -7.671 -30.217 1.00 76.31 91 ASP A CA 1
ATOM 727 C C . ASP A 1 91 ? -2.411 -7.802 -28.810 1.00 76.31 91 ASP A C 1
ATOM 729 O O . ASP A 1 91 ? -3.134 -8.022 -27.835 1.00 76.31 91 ASP A O 1
ATOM 733 N N . ILE A 1 92 ? -1.092 -7.607 -28.671 1.00 78.00 92 ILE A N 1
ATOM 734 C CA . ILE A 1 92 ? -0.415 -7.604 -27.370 1.00 78.00 92 ILE A CA 1
ATOM 735 C C . ILE A 1 92 ? -0.680 -6.265 -26.657 1.00 78.00 92 ILE A C 1
ATOM 737 O O . ILE A 1 92 ? -0.258 -5.200 -27.127 1.00 78.00 92 ILE A O 1
ATOM 741 N N . PRO A 1 93 ? -1.328 -6.273 -25.476 1.00 77.88 93 PRO A N 1
ATOM 742 C CA . PRO A 1 93 ? -1.583 -5.051 -24.733 1.00 77.88 93 PRO A CA 1
ATOM 743 C C . PRO A 1 93 ? -0.264 -4.429 -24.268 1.00 77.88 93 PRO A C 1
ATOM 745 O O . PRO A 1 93 ? 0.502 -5.010 -23.500 1.00 77.88 93 PRO A O 1
ATOM 748 N N . ARG A 1 94 ? 0.002 -3.198 -24.710 1.00 73.50 94 ARG A N 1
ATOM 749 C CA . ARG A 1 94 ? 1.220 -2.479 -24.323 1.00 73.50 94 ARG A CA 1
ATOM 750 C C . ARG A 1 94 ? 1.089 -1.905 -22.920 1.00 73.50 94 ARG A C 1
ATOM 752 O O . ARG A 1 94 ? 0.296 -0.994 -22.677 1.00 73.50 94 ARG A O 1
ATOM 759 N N . VAL A 1 95 ? 1.939 -2.376 -22.012 1.00 74.25 95 VAL A N 1
ATOM 760 C CA . VAL A 1 95 ? 2.070 -1.788 -20.677 1.00 74.25 95 VAL A CA 1
ATOM 761 C C . VAL A 1 95 ? 2.699 -0.400 -20.802 1.00 74.25 95 VAL A C 1
ATOM 763 O O . VAL A 1 95 ? 3.811 -0.226 -21.301 1.00 74.25 95 VAL A O 1
ATOM 766 N N . LYS A 1 96 ? 1.978 0.629 -20.350 1.00 76.00 96 LYS A N 1
ATOM 767 C CA . LYS A 1 96 ? 2.487 2.002 -20.326 1.00 76.00 96 LYS A CA 1
ATOM 768 C C . LYS A 1 96 ? 3.557 2.126 -19.241 1.00 76.00 96 LYS A C 1
ATOM 770 O O . LYS A 1 96 ? 3.236 2.084 -18.058 1.00 76.00 96 LYS A O 1
ATOM 775 N N . SER A 1 97 ? 4.808 2.372 -19.627 1.00 77.31 97 SER A N 1
ATOM 776 C CA . SER A 1 97 ? 5.862 2.721 -18.669 1.00 77.31 97 SER A CA 1
ATOM 777 C C . SER A 1 97 ? 5.550 4.078 -18.025 1.00 77.31 97 SER A C 1
ATOM 779 O O . SER A 1 97 ? 5.535 5.110 -18.709 1.00 77.31 97 SER A O 1
ATOM 781 N N . VAL A 1 98 ? 5.296 4.095 -16.718 1.00 79.38 98 VAL A N 1
ATOM 782 C CA . VAL A 1 98 ? 5.094 5.324 -15.941 1.00 79.38 98 VAL A CA 1
ATOM 783 C C . VAL A 1 98 ? 6.408 5.681 -15.258 1.00 79.38 98 VAL A C 1
ATOM 785 O O . VAL A 1 98 ? 7.061 4.826 -14.669 1.00 79.38 98 VAL A O 1
ATOM 788 N N . ARG A 1 99 ? 6.815 6.952 -15.330 1.00 84.00 99 ARG A N 1
ATOM 789 C CA . ARG A 1 99 ? 7.960 7.428 -14.550 1.00 84.00 99 ARG A CA 1
ATOM 790 C C . ARG A 1 99 ? 7.580 7.398 -13.070 1.00 84.00 99 ARG A C 1
ATOM 792 O O . ARG A 1 99 ? 6.593 8.030 -12.695 1.00 84.00 99 ARG A O 1
ATOM 799 N N . SER A 1 100 ? 8.360 6.697 -12.255 1.00 84.56 100 SER A N 1
ATOM 800 C CA . SER A 1 100 ? 8.154 6.667 -10.811 1.00 84.56 100 SER A CA 1
ATOM 801 C C . SER A 1 100 ? 8.338 8.063 -10.206 1.00 84.56 100 SER A C 1
ATOM 803 O O . SER A 1 100 ? 9.155 8.872 -10.654 1.00 84.56 100 SER A O 1
ATOM 805 N N . VAL A 1 101 ? 7.527 8.362 -9.196 1.00 88.88 101 VAL A N 1
ATOM 806 C CA . VAL A 1 101 ? 7.610 9.590 -8.402 1.00 88.88 101 VAL A CA 1
ATOM 807 C C . VAL A 1 101 ? 7.856 9.174 -6.961 1.00 88.88 101 VAL A C 1
ATOM 809 O O . VAL A 1 101 ? 7.216 8.239 -6.476 1.00 88.88 101 VAL A O 1
ATOM 812 N N . ALA A 1 102 ? 8.782 9.858 -6.291 1.00 91.12 102 ALA A N 1
ATOM 813 C CA . ALA A 1 102 ? 9.069 9.602 -4.888 1.00 91.12 102 ALA A CA 1
ATOM 814 C C . ALA A 1 102 ? 7.839 9.937 -4.031 1.00 91.12 102 ALA A C 1
ATOM 816 O O . ALA A 1 102 ? 7.315 11.052 -4.082 1.00 91.12 102 ALA A O 1
ATOM 817 N N . SER A 1 103 ? 7.378 8.970 -3.247 1.00 89.31 103 SER A N 1
ATOM 818 C CA . SER A 1 103 ? 6.212 9.092 -2.372 1.00 89.31 103 SER A CA 1
ATOM 819 C C . SER A 1 103 ? 6.569 9.631 -0.985 1.00 89.31 103 SER A C 1
ATOM 821 O O . SER A 1 103 ? 5.693 10.126 -0.278 1.00 89.31 103 SER A O 1
ATOM 823 N N . PHE A 1 104 ? 7.835 9.523 -0.586 1.00 91.56 104 PHE A N 1
ATOM 824 C CA . PHE A 1 104 ? 8.405 10.088 0.635 1.00 91.56 104 PHE A CA 1
ATOM 825 C C . PHE A 1 104 ? 9.885 10.391 0.397 1.00 91.56 104 PHE A C 1
ATOM 827 O O . PHE A 1 104 ? 10.576 9.633 -0.286 1.00 91.56 104 PHE A O 1
ATOM 834 N N . LYS A 1 105 ? 10.349 11.510 0.949 1.00 93.25 105 LYS A N 1
ATOM 835 C CA . LYS A 1 105 ? 11.756 11.901 0.987 1.00 93.25 105 LYS A CA 1
ATOM 836 C C . LYS A 1 105 ? 12.042 12.368 2.400 1.00 93.25 105 LYS A C 1
ATOM 838 O O . LYS A 1 105 ? 11.387 13.297 2.867 1.00 93.25 105 LYS A O 1
ATOM 843 N N . GLY A 1 106 ? 12.977 11.720 3.071 1.00 90.69 106 GLY A N 1
ATOM 844 C CA . GLY A 1 106 ? 13.267 12.023 4.461 1.00 90.69 106 GLY A CA 1
ATOM 845 C C . GLY A 1 106 ? 14.432 11.203 4.973 1.00 90.69 106 GLY A C 1
ATOM 846 O O . GLY A 1 106 ? 15.312 10.810 4.209 1.00 90.69 106 GLY A O 1
ATOM 847 N N . TYR A 1 107 ? 14.428 10.950 6.274 1.00 90.75 107 TYR A N 1
ATOM 848 C CA . TYR A 1 107 ? 15.486 10.208 6.942 1.00 90.75 107 TYR A CA 1
ATOM 849 C C . TYR A 1 107 ? 14.918 8.935 7.565 1.00 90.75 107 TYR A C 1
ATOM 851 O O . TYR A 1 107 ? 13.878 8.982 8.222 1.00 90.75 107 TYR A O 1
ATOM 859 N N . LEU A 1 108 ? 15.627 7.828 7.358 1.00 90.19 108 LEU A N 1
ATOM 860 C CA . LEU A 1 108 ? 15.540 6.610 8.146 1.00 90.19 108 LEU A CA 1
ATOM 861 C C . LEU A 1 108 ? 16.368 6.833 9.413 1.00 90.19 108 LEU A C 1
ATOM 863 O O . LEU A 1 108 ? 17.576 7.060 9.326 1.00 90.19 108 LEU A O 1
ATOM 867 N N . GLN A 1 109 ? 15.712 6.830 10.567 1.00 89.62 109 GLN A N 1
ATOM 868 C CA . GLN A 1 109 ? 16.312 7.170 11.851 1.00 89.62 109 GLN A CA 1
ATOM 869 C C . GLN A 1 109 ? 16.303 5.957 12.780 1.00 89.62 109 GLN A C 1
ATOM 871 O O . GLN A 1 109 ? 15.307 5.237 12.852 1.00 89.62 109 GLN A O 1
ATOM 876 N N . LEU A 1 110 ? 17.403 5.741 13.495 1.00 87.44 110 LEU A N 1
ATOM 877 C CA . LEU A 1 110 ? 17.491 4.796 14.604 1.00 87.44 110 LEU A CA 1
ATOM 878 C C . LEU A 1 110 ? 17.808 5.589 15.875 1.00 87.44 110 LEU A C 1
ATOM 880 O O . LEU A 1 110 ? 18.884 6.181 15.980 1.00 87.44 110 LEU A O 1
ATOM 884 N N . GLY A 1 111 ? 16.868 5.592 16.822 1.00 83.38 111 GLY A N 1
ATOM 885 C CA . GLY A 1 111 ? 16.927 6.426 18.026 1.00 83.38 111 GLY A CA 1
ATOM 886 C C . GLY A 1 111 ? 16.514 7.884 17.785 1.00 83.38 111 GLY A C 1
ATOM 887 O O . GLY A 1 111 ? 16.279 8.293 16.648 1.00 83.38 111 GLY A O 1
ATOM 888 N N . ASN A 1 112 ? 16.412 8.664 18.869 1.00 84.25 112 ASN A N 1
ATOM 889 C CA . ASN A 1 112 ? 16.065 10.084 18.802 1.00 84.25 112 ASN A CA 1
ATOM 890 C C . ASN A 1 112 ? 17.335 10.961 18.699 1.00 84.25 112 ASN A C 1
ATOM 892 O O . ASN A 1 112 ? 18.111 11.032 19.650 1.00 84.25 112 ASN A O 1
ATOM 896 N N . PRO A 1 113 ? 17.558 11.647 17.574 1.00 83.31 113 PRO A N 1
ATOM 897 C CA . PRO A 1 113 ? 18.749 12.463 17.316 1.00 83.31 113 PRO A CA 1
ATOM 898 C C . PRO A 1 113 ? 18.776 13.805 18.043 1.00 83.31 113 PRO A C 1
ATOM 900 O O . PRO A 1 113 ? 19.827 14.434 18.083 1.00 83.31 113 PRO A O 1
ATOM 903 N N . GLU A 1 114 ? 17.647 14.279 18.570 1.00 84.88 114 GLU A N 1
ATOM 904 C CA . GLU A 1 114 ? 17.634 15.493 19.398 1.00 84.88 114 GLU A CA 1
ATOM 905 C C . GLU A 1 114 ? 18.095 15.203 20.831 1.00 84.88 114 GLU A C 1
ATOM 907 O O . GLU A 1 114 ? 18.609 16.087 21.511 1.00 84.88 114 GLU A O 1
ATOM 912 N N . GLU A 1 115 ? 17.931 13.957 21.276 1.00 85.94 115 GLU A N 1
ATOM 913 C CA . GLU A 1 115 ? 18.240 13.526 22.640 1.00 85.94 115 GLU A CA 1
ATOM 914 C C . GLU A 1 115 ? 19.573 12.776 22.738 1.00 85.94 115 GLU A C 1
ATOM 916 O O . GLU A 1 115 ? 20.234 12.844 23.775 1.00 85.94 115 GLU A O 1
ATOM 921 N N . TYR A 1 116 ? 19.981 12.064 21.680 1.00 84.69 116 TYR A N 1
ATOM 922 C CA . TYR A 1 116 ? 21.140 11.174 21.702 1.00 84.69 116 TYR A CA 1
ATOM 923 C C . TYR A 1 116 ? 22.112 11.440 20.548 1.00 84.69 116 TYR A C 1
ATOM 925 O O . TYR A 1 116 ? 21.759 11.315 19.375 1.00 84.69 116 TYR A O 1
ATOM 933 N N . ASP A 1 117 ? 23.385 11.660 20.884 1.00 84.31 117 ASP A N 1
ATOM 934 C CA . ASP A 1 117 ? 24.476 11.803 19.905 1.00 84.31 117 ASP A CA 1
ATOM 935 C C . ASP A 1 117 ? 24.771 10.503 19.133 1.00 84.31 117 ASP A C 1
ATOM 937 O O . ASP A 1 117 ? 25.356 10.529 18.052 1.00 84.31 117 ASP A O 1
ATOM 941 N N . SER A 1 118 ? 24.368 9.348 19.674 1.00 84.88 118 SER A N 1
ATOM 942 C CA . SER A 1 118 ? 24.535 8.033 19.044 1.00 84.88 118 SER A CA 1
ATOM 943 C C . SER A 1 118 ? 23.441 7.692 18.025 1.00 84.88 118 SER A C 1
ATOM 945 O O . SER A 1 118 ? 23.427 6.577 17.504 1.00 84.88 118 SER A O 1
ATOM 947 N N . ALA A 1 119 ? 22.491 8.597 17.774 1.00 85.38 119 ALA A N 1
ATOM 948 C CA . ALA A 1 119 ? 21.402 8.350 16.838 1.00 85.38 119 ALA A CA 1
ATOM 949 C C . ALA A 1 119 ? 21.906 8.285 15.388 1.00 85.38 119 ALA A C 1
ATOM 951 O O . ALA A 1 119 ? 22.699 9.114 14.936 1.00 85.38 119 ALA A O 1
ATOM 952 N N . LEU A 1 120 ? 21.398 7.318 14.624 1.00 85.75 120 LEU A N 1
ATOM 953 C CA . LEU A 1 120 ? 21.746 7.144 13.215 1.00 85.75 120 LEU A CA 1
ATOM 954 C C . LEU A 1 120 ? 20.674 7.786 12.333 1.00 85.75 120 LEU A C 1
ATOM 956 O O . LEU A 1 120 ? 19.489 7.513 12.504 1.00 85.75 120 LEU A O 1
ATOM 960 N N . ARG A 1 121 ? 21.085 8.597 11.353 1.00 87.38 121 ARG A N 1
ATOM 961 C CA . ARG A 1 121 ? 20.201 9.180 10.332 1.00 87.38 121 ARG A CA 1
ATOM 962 C C . ARG A 1 121 ? 20.716 8.860 8.934 1.00 87.38 121 ARG A C 1
ATOM 964 O O . ARG A 1 121 ? 21.793 9.310 8.553 1.00 87.38 121 ARG A O 1
ATOM 971 N N . ILE A 1 122 ? 19.920 8.139 8.151 1.00 89.81 122 ILE A N 1
ATOM 972 C CA . ILE A 1 122 ? 20.227 7.783 6.762 1.00 89.81 122 ILE A CA 1
ATOM 973 C C . ILE A 1 122 ? 19.215 8.484 5.849 1.00 89.81 122 ILE A C 1
ATOM 975 O O . ILE A 1 122 ? 18.015 8.288 6.028 1.00 89.81 122 ILE A O 1
ATOM 979 N N . PRO A 1 123 ? 19.639 9.312 4.879 1.00 92.06 123 PRO A N 1
ATOM 980 C CA . PRO A 1 123 ? 18.715 9.900 3.916 1.00 92.06 123 PRO A CA 1
ATOM 981 C C . PRO A 1 123 ? 18.140 8.806 3.009 1.00 92.06 123 PRO A C 1
ATOM 983 O O . PRO A 1 123 ? 18.887 8.039 2.406 1.00 92.06 123 PRO A O 1
ATOM 986 N N . VAL A 1 124 ? 16.813 8.741 2.908 1.00 91.62 124 VAL A N 1
ATOM 987 C CA . VAL A 1 124 ? 16.104 7.731 2.115 1.00 91.62 124 VAL A CA 1
ATOM 988 C C . VAL A 1 124 ? 14.997 8.353 1.276 1.00 91.62 124 VAL A C 1
ATOM 990 O O . VAL A 1 124 ? 14.342 9.330 1.655 1.00 91.62 124 VAL A O 1
ATOM 993 N N . GLU A 1 125 ? 14.762 7.740 0.122 1.00 93.06 125 GLU A N 1
ATOM 994 C CA . GLU A 1 125 ? 13.650 8.059 -0.759 1.00 93.06 125 GLU A CA 1
ATOM 995 C C . GLU A 1 125 ? 12.811 6.807 -0.993 1.00 93.06 125 GLU A C 1
ATOM 997 O O . GLU A 1 125 ? 13.331 5.705 -1.156 1.00 93.06 125 GLU A O 1
ATOM 1002 N N . ARG A 1 126 ? 11.495 6.990 -1.022 1.00 91.56 126 ARG A N 1
ATOM 1003 C CA . ARG A 1 126 ? 10.524 5.907 -1.148 1.00 91.56 126 ARG A CA 1
ATOM 1004 C C . ARG A 1 126 ? 9.861 5.956 -2.511 1.00 91.56 126 ARG A C 1
ATOM 1006 O O . ARG A 1 126 ? 9.358 7.007 -2.915 1.00 91.56 126 ARG A O 1
ATOM 1013 N N . TYR A 1 127 ? 9.799 4.817 -3.187 1.00 92.31 127 TYR A N 1
ATOM 1014 C CA . TYR A 1 127 ? 9.213 4.678 -4.518 1.00 92.31 127 TYR A CA 1
ATOM 1015 C C . TYR A 1 127 ? 8.174 3.557 -4.531 1.00 92.31 127 TYR A C 1
ATOM 1017 O O . TYR A 1 127 ? 8.298 2.575 -3.807 1.00 92.31 127 TYR A O 1
ATOM 1025 N N . TYR A 1 128 ? 7.140 3.697 -5.361 1.00 90.19 128 TYR A N 1
ATOM 1026 C CA . TYR A 1 128 ? 6.168 2.624 -5.563 1.00 90.19 128 TYR A CA 1
ATOM 1027 C C . TYR A 1 128 ? 6.780 1.527 -6.438 1.00 90.19 128 TYR A C 1
ATOM 1029 O O . TYR A 1 128 ? 7.078 1.783 -7.604 1.00 90.19 128 TYR A O 1
ATOM 1037 N N . ARG A 1 129 ? 6.921 0.313 -5.893 1.00 87.12 129 ARG A N 1
ATOM 1038 C CA . ARG A 1 129 ? 7.240 -0.894 -6.675 1.00 87.12 129 ARG A CA 1
ATOM 1039 C C . ARG A 1 129 ? 5.984 -1.484 -7.315 1.00 87.12 129 ARG A C 1
ATOM 1041 O O . ARG A 1 129 ? 5.990 -1.837 -8.488 1.00 87.12 129 ARG A O 1
ATOM 1048 N N . THR A 1 130 ? 4.888 -1.534 -6.561 1.00 88.12 130 THR A N 1
ATOM 1049 C CA . THR A 1 130 ? 3.580 -2.016 -7.017 1.00 88.12 130 THR A CA 1
ATOM 1050 C C . THR A 1 130 ? 2.487 -1.017 -6.631 1.00 88.12 130 THR A C 1
ATOM 1052 O O . THR A 1 130 ? 2.570 -0.337 -5.607 1.00 88.12 130 THR A O 1
ATOM 1055 N N . TYR A 1 131 ? 1.465 -0.876 -7.478 1.00 85.06 131 TYR A N 1
ATOM 1056 C CA . TYR A 1 131 ? 0.293 -0.042 -7.202 1.00 85.06 131 TYR A CA 1
ATOM 1057 C C . TYR A 1 131 ? -0.928 -0.587 -7.960 1.00 85.06 131 TYR A C 1
ATOM 1059 O O . TYR A 1 131 ? -0.775 -1.012 -9.108 1.00 85.06 131 TYR A O 1
ATOM 1067 N N . PRO A 1 132 ? -2.142 -0.566 -7.374 1.00 87.50 132 PRO A N 1
ATOM 1068 C CA . PRO A 1 132 ? -3.351 -1.012 -8.062 1.00 87.50 132 PRO A CA 1
ATOM 1069 C C . PRO A 1 132 ? -3.645 -0.164 -9.310 1.00 87.50 132 PRO A C 1
ATOM 1071 O O . PRO A 1 132 ? -3.872 1.046 -9.223 1.00 87.50 132 PRO A O 1
ATOM 1074 N N . ALA A 1 133 ? -3.686 -0.802 -10.481 1.00 86.38 133 ALA A N 1
ATOM 1075 C CA . ALA A 1 133 ? -4.028 -0.140 -11.736 1.00 86.38 133 ALA A CA 1
ATOM 1076 C C . ALA A 1 133 ? -5.520 0.232 -11.757 1.00 86.38 133 ALA A C 1
ATOM 1078 O O . ALA A 1 133 ? -6.394 -0.633 -11.784 1.00 86.38 133 ALA A O 1
ATOM 1079 N N . LYS A 1 134 ? -5.813 1.536 -11.737 1.00 86.25 134 LYS A N 1
ATOM 1080 C CA . LYS A 1 134 ? -7.182 2.055 -11.853 1.00 86.25 134 LYS A CA 1
ATOM 1081 C C . LYS A 1 134 ? -7.562 2.224 -13.328 1.00 86.25 134 LYS A C 1
ATOM 1083 O O . LYS A 1 134 ? -6.701 2.610 -14.123 1.00 86.25 134 LYS A O 1
ATOM 1088 N N . PRO A 1 135 ? -8.834 1.990 -13.695 1.00 88.19 135 PRO A N 1
ATOM 1089 C CA . PRO A 1 135 ? -9.314 2.303 -15.035 1.00 88.19 135 PRO A CA 1
ATOM 1090 C C . PRO A 1 135 ? -9.175 3.809 -15.330 1.00 88.19 135 PRO A C 1
ATOM 1092 O O . PRO A 1 135 ? -9.113 4.619 -14.396 1.00 88.19 135 PRO A O 1
ATOM 1095 N N . PRO A 1 136 ? -9.120 4.209 -16.614 1.00 87.06 136 PRO A N 1
ATOM 1096 C CA . PRO A 1 136 ? -9.076 5.619 -16.991 1.00 87.06 136 PRO A CA 1
ATOM 1097 C C . PRO A 1 136 ? -10.289 6.377 -16.430 1.00 87.06 136 PRO A C 1
ATOM 1099 O O . PRO A 1 136 ? -11.409 5.869 -16.427 1.00 87.06 136 PRO A O 1
ATOM 1102 N N . THR A 1 137 ? -10.061 7.597 -15.938 1.00 88.81 137 THR A N 1
ATOM 1103 C CA . THR A 1 137 ? -11.116 8.433 -15.349 1.00 88.81 137 THR A CA 1
ATOM 1104 C C . THR A 1 137 ? -12.131 8.867 -16.401 1.00 88.81 137 THR A C 1
ATOM 1106 O O . THR A 1 137 ? -11.738 9.398 -17.439 1.00 88.81 137 THR A O 1
ATOM 1109 N N . ALA A 1 138 ? -13.422 8.718 -16.104 1.00 88.31 138 ALA A N 1
ATOM 1110 C CA . ALA A 1 138 ? -14.512 9.254 -16.916 1.00 88.31 138 ALA A CA 1
ATOM 1111 C C . ALA A 1 138 ? -15.028 10.582 -16.334 1.00 88.31 138 ALA A C 1
ATOM 1113 O O . ALA A 1 138 ? -15.128 10.729 -15.116 1.00 88.31 138 ALA A O 1
ATOM 1114 N N .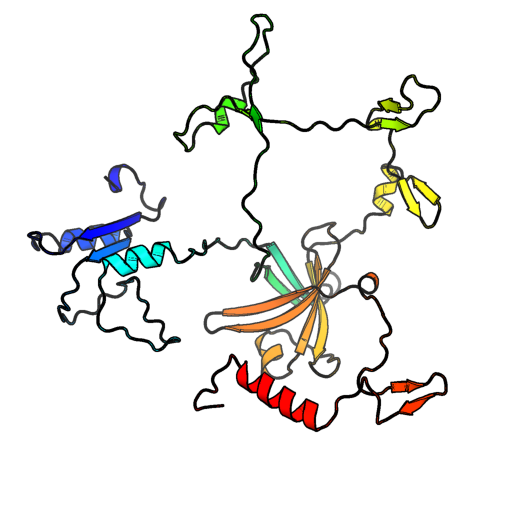 SER A 1 139 ? -15.360 11.543 -17.198 1.00 87.69 139 SER A N 1
ATOM 1115 C CA . SER A 1 139 ? -15.978 12.821 -16.823 1.00 87.69 139 SER A CA 1
ATOM 1116 C C . SER A 1 139 ? -17.471 12.830 -17.160 1.00 87.69 139 SER A C 1
ATOM 1118 O O . SER A 1 139 ? -17.891 12.242 -18.154 1.00 87.69 139 SER A O 1
ATOM 1120 N N . SER A 1 140 ? -18.281 13.490 -16.329 1.00 88.38 140 SER A N 1
ATOM 1121 C CA . SER A 1 140 ? -19.735 13.573 -16.501 1.00 88.38 140 SER A CA 1
ATOM 1122 C C . SER A 1 140 ? -20.136 14.700 -17.452 1.00 88.38 140 SER A C 1
ATOM 1124 O O . SER A 1 140 ? -19.807 15.867 -17.214 1.00 88.38 140 SER A O 1
ATOM 1126 N N . PHE A 1 141 ? -20.910 14.353 -18.479 1.00 88.69 141 PHE A N 1
ATOM 1127 C CA . PHE A 1 141 ? -21.475 15.286 -19.452 1.00 88.69 141 PHE A CA 1
ATOM 1128 C C . PHE A 1 141 ? -22.975 15.045 -19.635 1.00 88.69 141 PHE A C 1
ATOM 1130 O O . PHE A 1 141 ? -23.452 13.927 -19.434 1.00 88.69 141 PHE A O 1
ATOM 1137 N N . VAL A 1 142 ? -23.703 16.086 -20.037 1.00 88.75 142 VAL A N 1
ATOM 1138 C CA . VAL A 1 142 ? -25.133 16.039 -20.379 1.00 88.75 142 VAL A CA 1
ATOM 1139 C C . VAL A 1 142 ? -25.330 16.604 -21.784 1.00 88.75 142 VAL A C 1
ATOM 1141 O O . VAL A 1 142 ? -24.563 17.453 -22.230 1.00 88.75 142 VAL A O 1
ATOM 1144 N N . LEU A 1 143 ? -26.335 16.105 -22.503 1.00 87.56 143 LEU A N 1
ATOM 1145 C CA . LEU A 1 143 ? -26.710 16.627 -23.816 1.00 87.56 143 LEU A CA 1
ATOM 1146 C C . LEU A 1 143 ? -27.369 18.002 -23.668 1.00 87.56 143 LEU A C 1
ATOM 1148 O O . LEU A 1 143 ? -28.293 18.178 -22.874 1.00 87.56 143 LEU A O 1
ATOM 1152 N N . ARG A 1 144 ? -26.916 18.966 -24.462 1.00 79.06 144 ARG A N 1
ATOM 1153 C CA . ARG A 1 144 ? -27.524 20.285 -24.598 1.00 79.06 144 ARG A CA 1
ATOM 1154 C C . ARG A 1 144 ? -28.816 20.126 -25.393 1.00 79.06 144 ARG A C 1
ATOM 1156 O O . ARG A 1 144 ? -28.779 19.805 -26.577 1.00 79.06 144 ARG A O 1
ATOM 1163 N N . SER A 1 145 ? -29.957 20.343 -24.750 1.00 72.56 145 SER A N 1
ATOM 1164 C CA . SER A 1 145 ? -31.206 20.609 -25.463 1.00 72.56 145 SER A CA 1
ATOM 1165 C C . SER A 1 145 ? -31.096 21.969 -26.159 1.00 72.56 145 SER A C 1
ATOM 1167 O O . SER A 1 145 ? -30.612 22.927 -25.552 1.00 72.56 145 SER A O 1
ATOM 1169 N N . GLU A 1 146 ? -31.496 22.047 -27.431 1.00 60.19 146 GLU A N 1
ATOM 1170 C CA . GLU A 1 146 ? -31.552 23.301 -28.193 1.00 60.19 146 GLU A CA 1
ATOM 1171 C C . GLU A 1 146 ? -32.343 24.362 -27.402 1.00 60.19 146 GLU A C 1
ATOM 1173 O O . GLU A 1 146 ? -33.405 24.040 -26.863 1.00 60.19 146 GLU A O 1
ATOM 1178 N N . PRO A 1 147 ? -31.848 25.606 -27.273 1.00 53.69 147 PRO A N 1
ATOM 1179 C CA . PRO A 1 147 ? -32.585 26.636 -26.558 1.00 53.69 147 PRO A CA 1
ATOM 1180 C C . PRO A 1 147 ? -33.817 27.053 -27.371 1.00 53.69 147 PRO A C 1
ATOM 1182 O O . PRO A 1 147 ? -33.690 27.505 -28.511 1.00 53.69 147 PRO A O 1
ATOM 1185 N N . GLU A 1 148 ? -35.007 26.981 -26.769 1.00 44.44 148 GLU A N 1
ATOM 1186 C CA . GLU A 1 148 ? -36.091 27.880 -27.166 1.00 44.44 148 GLU A CA 1
ATOM 1187 C C . GLU A 1 148 ? -35.593 29.315 -26.933 1.00 44.44 148 GLU A C 1
ATOM 1189 O O . GLU A 1 148 ? -35.088 29.657 -25.862 1.00 44.44 148 GLU A O 1
ATOM 1194 N N . ALA A 1 149 ? -35.640 30.131 -27.985 1.00 43.66 149 ALA A N 1
ATOM 1195 C CA . ALA A 1 149 ? -35.060 31.466 -28.021 1.00 43.66 149 ALA A CA 1
ATOM 1196 C C . ALA A 1 149 ? -35.590 32.347 -26.874 1.00 43.66 149 ALA A C 1
ATOM 1198 O O . ALA A 1 149 ? -36.754 32.746 -26.904 1.00 43.66 149 ALA A O 1
ATOM 1199 N N . GLY A 1 150 ? -34.748 32.697 -25.891 1.00 46.25 150 GLY A N 1
ATOM 1200 C CA . GLY A 1 150 ? -35.170 33.700 -24.909 1.00 46.25 150 GLY A CA 1
ATOM 1201 C C . GLY A 1 150 ? -34.382 33.943 -23.623 1.00 46.25 150 GLY A C 1
ATOM 1202 O O . GLY A 1 150 ? -34.821 34.816 -22.881 1.00 46.25 150 GLY A O 1
ATOM 1203 N N . GLN A 1 151 ? -33.275 33.261 -23.308 1.00 39.97 151 GLN A N 1
ATOM 1204 C CA . GLN A 1 151 ? -32.508 33.590 -22.093 1.00 39.97 151 GLN A CA 1
ATOM 1205 C C . GLN A 1 151 ? -31.009 33.723 -22.371 1.00 39.97 151 GLN A C 1
ATOM 1207 O O . GLN A 1 151 ? -30.326 32.768 -22.729 1.00 39.97 151 GLN A O 1
ATOM 1212 N N . GLU A 1 152 ? -30.531 34.961 -22.233 1.00 43.44 152 GLU A N 1
ATOM 1213 C CA . GLU A 1 152 ? -29.122 35.329 -22.167 1.00 43.44 152 GLU A CA 1
ATOM 1214 C C . GLU A 1 152 ? -28.513 34.712 -20.902 1.00 43.44 152 GLU A C 1
ATOM 1216 O O . GLU A 1 152 ? -28.894 35.077 -19.791 1.00 43.44 152 GLU A O 1
ATOM 1221 N N . GLU A 1 153 ? -27.549 33.804 -21.052 1.00 38.97 153 GLU A N 1
ATOM 1222 C CA . GLU A 1 153 ? -26.695 33.387 -19.942 1.00 38.97 153 GLU A CA 1
ATOM 1223 C C . GLU A 1 153 ? -25.227 33.655 -20.256 1.00 38.97 153 GLU A C 1
ATOM 1225 O O . GLU A 1 153 ? -24.699 33.327 -21.320 1.00 38.97 153 GLU A O 1
ATOM 1230 N N . ALA A 1 154 ? -24.594 34.296 -19.278 1.00 44.56 154 ALA A N 1
ATOM 1231 C CA . ALA A 1 154 ? -23.209 34.706 -19.260 1.00 44.56 154 ALA A CA 1
ATOM 1232 C C . ALA A 1 154 ? -22.263 33.505 -19.407 1.00 44.56 154 ALA A C 1
ATOM 1234 O O . ALA A 1 154 ? -22.098 32.691 -18.495 1.00 44.56 154 ALA A O 1
ATOM 1235 N N . GLU A 1 155 ? -21.571 33.440 -20.542 1.00 36.84 155 GLU A N 1
ATOM 1236 C CA . GLU A 1 155 ? -20.403 32.584 -20.712 1.00 36.84 155 GLU A CA 1
ATOM 1237 C C . GLU A 1 155 ? -19.280 33.082 -19.789 1.00 36.84 155 GLU A C 1
ATOM 1239 O O . GLU A 1 155 ? -18.624 34.093 -20.045 1.00 36.84 155 GLU A O 1
ATOM 1244 N N . SER A 1 156 ? -19.053 32.372 -18.681 1.00 41.50 156 SER A N 1
ATOM 1245 C CA . SER A 1 156 ? -17.848 32.568 -17.876 1.00 41.50 156 SER A CA 1
ATOM 1246 C C . SER A 1 156 ? -16.636 32.019 -18.638 1.00 41.50 156 SER A C 1
ATOM 1248 O O . SER A 1 156 ? -16.562 30.853 -19.029 1.00 41.50 156 SER A O 1
ATOM 1250 N N . SER A 1 157 ? -15.674 32.909 -18.861 1.00 46.53 157 SER A N 1
ATOM 1251 C CA . SER A 1 157 ? -14.522 32.836 -19.768 1.00 46.53 157 SER A CA 1
ATOM 1252 C C . SER A 1 157 ? -13.480 31.734 -19.501 1.00 46.53 157 SER A C 1
ATOM 1254 O O . SER A 1 157 ? -12.434 31.712 -20.145 1.00 46.53 157 SER A O 1
ATOM 1256 N N . GLU A 1 158 ? -13.727 30.792 -18.591 1.00 37.97 158 GLU A N 1
ATOM 1257 C CA . GLU A 1 158 ? -12.762 29.735 -18.247 1.00 37.97 158 GLU A CA 1
ATOM 1258 C C . GLU A 1 158 ? -12.937 28.446 -19.069 1.00 37.97 158 GLU A C 1
ATOM 1260 O O . GLU A 1 158 ? -12.008 27.643 -19.167 1.00 37.97 158 GLU A O 1
ATOM 1265 N N . ALA A 1 159 ? -14.081 28.256 -19.736 1.00 43.62 159 ALA A N 1
ATOM 1266 C CA . ALA A 1 159 ? -14.346 27.059 -20.544 1.00 43.62 159 ALA A CA 1
ATOM 1267 C C . ALA A 1 159 ? -13.578 27.019 -21.885 1.00 43.62 159 ALA A C 1
ATOM 1269 O O . ALA A 1 159 ? -13.434 25.952 -22.478 1.00 43.62 159 ALA A O 1
ATOM 1270 N N . ALA A 1 160 ? -13.027 28.145 -22.351 1.00 40.28 160 ALA A N 1
ATOM 1271 C CA . ALA A 1 160 ? -12.286 28.209 -23.615 1.00 40.28 160 ALA A CA 1
ATOM 1272 C C . ALA A 1 160 ? -10.855 27.631 -23.532 1.00 40.28 160 ALA A C 1
ATOM 1274 O O . ALA A 1 160 ? -10.255 27.312 -24.559 1.00 40.28 160 ALA A O 1
ATOM 1275 N N . ALA A 1 161 ? -10.291 27.464 -22.328 1.00 38.97 161 ALA A N 1
ATOM 1276 C CA . ALA A 1 161 ? -8.898 27.037 -22.159 1.00 38.97 161 ALA A CA 1
ATOM 1277 C C . ALA A 1 161 ? -8.687 25.511 -22.240 1.00 38.97 161 ALA A C 1
ATOM 1279 O O . ALA A 1 161 ? -7.559 25.060 -22.444 1.00 38.97 161 ALA A O 1
ATOM 1280 N N . ALA A 1 162 ? -9.746 24.702 -22.118 1.00 39.94 162 ALA A N 1
ATOM 1281 C CA . ALA A 1 162 ? -9.642 23.239 -22.159 1.00 39.94 162 ALA A CA 1
ATOM 1282 C C . ALA A 1 162 ? -9.774 22.641 -23.575 1.00 39.94 162 ALA A C 1
ATOM 1284 O O . ALA A 1 162 ? -9.465 21.467 -23.776 1.00 39.94 162 ALA A O 1
ATOM 1285 N N . THR A 1 163 ? -10.172 23.432 -24.578 1.00 41.94 163 THR A N 1
ATOM 1286 C CA . THR A 1 163 ? -10.520 22.919 -25.920 1.00 41.94 163 THR A CA 1
ATOM 1287 C C . THR A 1 163 ? -9.329 22.816 -26.883 1.00 41.94 163 THR A C 1
ATOM 1289 O O . THR A 1 163 ? -9.475 22.360 -28.013 1.00 41.94 163 THR A O 1
ATOM 1292 N N . GLN A 1 164 ? -8.106 23.155 -26.466 1.00 45.84 164 GLN A N 1
ATOM 1293 C CA . GLN A 1 164 ? -6.915 22.931 -27.294 1.00 45.84 164 GLN A CA 1
ATOM 1294 C C . GLN A 1 164 ? -6.041 21.801 -26.762 1.00 45.84 164 GLN A C 1
ATOM 1296 O O . GLN A 1 164 ? -4.922 22.029 -26.304 1.00 45.84 164 GLN A O 1
ATOM 1301 N N . LYS A 1 165 ? -6.531 20.562 -26.891 1.00 38.94 165 LYS A N 1
ATOM 1302 C CA . LYS A 1 165 ? -5.718 19.416 -27.337 1.00 38.94 165 LYS A CA 1
ATOM 1303 C C . LYS A 1 165 ? -6.577 18.169 -27.569 1.00 38.94 165 LYS A C 1
ATOM 1305 O O . LYS A 1 165 ? -6.815 17.388 -26.662 1.00 38.94 165 LYS A O 1
ATOM 1310 N N . GLY A 1 166 ? -6.922 17.959 -28.839 1.00 38.81 166 GLY A N 1
ATOM 1311 C CA . GLY A 1 166 ? -7.064 16.626 -29.426 1.00 38.81 166 GLY A CA 1
ATOM 1312 C C . GLY A 1 166 ? -8.417 15.937 -29.263 1.00 38.81 166 GLY A C 1
ATOM 1313 O O . GLY A 1 166 ? -8.563 15.055 -28.433 1.00 38.81 166 GLY A O 1
ATOM 1314 N N . SER A 1 167 ? -9.359 16.232 -30.153 1.00 37.94 167 SER A N 1
ATOM 1315 C CA . SER A 1 167 ? -9.940 15.221 -31.051 1.00 37.94 167 SER A CA 1
ATOM 1316 C C . SER A 1 167 ? -10.902 15.901 -32.024 1.00 37.94 167 SER A C 1
ATOM 1318 O O . SER A 1 167 ? -11.787 16.656 -31.640 1.00 37.94 167 SER A O 1
ATOM 1320 N N . GLN A 1 168 ? -10.683 15.663 -33.315 1.00 46.94 168 GLN A N 1
ATOM 1321 C CA . GLN A 1 168 ? -11.703 15.855 -34.335 1.00 46.94 168 GLN A CA 1
ATOM 1322 C C . GLN A 1 168 ? -12.660 14.665 -34.231 1.00 46.94 168 GLN A C 1
ATOM 1324 O O . GLN A 1 168 ? -12.410 13.607 -34.799 1.00 46.94 168 GLN A O 1
ATOM 1329 N N . SER A 1 169 ? -13.729 14.825 -33.467 1.00 43.47 169 SER A N 1
ATOM 1330 C CA . SER A 1 169 ? -14.917 13.974 -33.519 1.00 43.47 169 SER A CA 1
ATOM 1331 C C . SER A 1 169 ? -16.094 14.825 -33.067 1.00 43.47 169 SER A C 1
ATOM 1333 O O . SER A 1 169 ? -15.936 15.600 -32.130 1.00 43.47 169 SER A O 1
ATOM 1335 N N . GLY A 1 170 ? -17.201 14.732 -33.805 1.00 46.91 170 GLY A N 1
ATOM 1336 C CA . GLY A 1 170 ? -18.305 15.691 -33.847 1.00 46.91 170 GLY A CA 1
ATOM 1337 C C . GLY A 1 170 ? -18.657 16.366 -32.524 1.00 46.91 170 GLY A C 1
ATOM 1338 O O . GLY A 1 170 ? -18.745 15.719 -31.484 1.00 46.91 170 GLY A O 1
ATOM 1339 N N . ASP A 1 171 ? -18.877 17.675 -32.620 1.00 55.84 171 ASP A N 1
ATOM 1340 C CA . ASP A 1 171 ? -19.445 18.536 -31.589 1.00 55.84 171 ASP A CA 1
ATOM 1341 C C . ASP A 1 171 ? -20.813 17.983 -31.153 1.00 55.84 171 ASP A C 1
ATOM 1343 O O . ASP A 1 171 ? -21.858 18.321 -31.700 1.00 55.84 171 ASP A O 1
ATOM 1347 N N . ALA A 1 172 ? -20.800 17.026 -30.224 1.00 60.81 172 ALA A N 1
ATOM 1348 C CA . ALA A 1 172 ? -21.970 16.262 -29.796 1.00 60.81 172 ALA A CA 1
ATOM 1349 C C . ALA A 1 172 ? -22.868 17.051 -28.827 1.00 60.81 172 ALA A C 1
ATOM 1351 O O . ALA A 1 172 ? -23.561 16.447 -28.011 1.00 60.81 172 ALA A O 1
ATOM 1352 N N . GLY A 1 173 ? -22.822 18.389 -28.869 1.00 76.62 173 GLY A N 1
ATOM 1353 C CA . GLY A 1 173 ? -23.639 19.260 -28.027 1.00 76.62 173 GLY A CA 1
ATOM 1354 C C . GLY A 1 173 ? -23.564 18.895 -26.544 1.00 76.62 173 GLY A C 1
ATOM 1355 O O . GLY A 1 173 ? -24.588 18.879 -25.879 1.00 76.62 173 GLY A O 1
ATOM 1356 N N . LEU A 1 174 ? -22.393 18.523 -26.023 1.00 82.56 174 LEU A N 1
ATOM 1357 C CA . LEU A 1 174 ? -22.243 18.069 -24.638 1.00 82.56 174 LEU A CA 1
ATOM 1358 C C . LEU A 1 174 ? -21.838 19.230 -23.723 1.00 82.56 174 LEU A C 1
ATOM 1360 O O . LEU A 1 174 ? -20.872 19.939 -23.997 1.00 82.56 174 LEU A O 1
ATOM 1364 N N . THR A 1 175 ? -22.534 19.392 -22.600 1.00 85.81 175 THR A N 1
ATOM 1365 C CA . THR A 1 175 ? -22.195 20.342 -21.531 1.00 85.81 175 THR A CA 1
ATOM 1366 C C . THR A 1 175 ? -21.619 19.612 -20.316 1.00 85.81 175 THR A C 1
ATOM 1368 O O . THR A 1 175 ? -21.994 18.480 -20.000 1.00 85.81 175 THR A O 1
ATOM 1371 N N . THR A 1 176 ? -20.654 20.238 -19.633 1.00 87.12 176 THR A N 1
ATOM 1372 C CA . THR A 1 176 ? -20.032 19.674 -18.423 1.00 87.12 176 THR A CA 1
ATOM 1373 C C . THR A 1 176 ? -20.950 19.838 -17.216 1.00 87.12 176 THR A C 1
ATOM 1375 O O . THR A 1 176 ? -21.516 20.907 -16.997 1.00 87.12 176 THR A O 1
ATOM 1378 N N . VAL A 1 177 ? -21.084 18.786 -16.404 1.00 89.25 177 VAL A N 1
ATOM 1379 C CA . VAL A 1 177 ? -21.873 18.838 -15.162 1.00 89.25 177 VAL A CA 1
ATOM 1380 C C . VAL A 1 177 ? -20.977 19.242 -13.996 1.00 89.25 177 VAL A C 1
ATOM 1382 O O . VAL A 1 177 ? -19.929 18.632 -13.778 1.00 89.25 177 VAL A O 1
ATOM 1385 N N . ARG A 1 178 ? -21.407 20.235 -13.210 1.00 89.12 178 ARG A N 1
ATOM 1386 C CA . ARG A 1 178 ? -20.807 20.570 -11.910 1.00 89.12 178 ARG A CA 1
ATOM 1387 C C . ARG A 1 178 ? -21.736 20.109 -10.792 1.00 89.12 178 ARG A C 1
ATOM 1389 O O . ARG A 1 178 ? -22.913 20.452 -10.783 1.00 89.12 178 ARG A O 1
ATOM 1396 N N . THR A 1 179 ? -21.208 19.338 -9.847 1.00 88.81 179 THR A N 1
ATOM 1397 C CA . THR A 1 179 ? -21.980 18.856 -8.697 1.00 88.81 179 THR A CA 1
ATOM 1398 C C . THR A 1 179 ? -21.987 19.905 -7.588 1.00 88.81 179 THR A C 1
ATOM 1400 O O . THR A 1 179 ? -20.926 20.281 -7.092 1.00 88.81 179 THR A O 1
ATOM 1403 N N . MET A 1 180 ? -23.175 20.326 -7.159 1.00 89.81 180 MET A N 1
ATOM 1404 C CA . MET A 1 180 ? -23.387 21.109 -5.937 1.00 89.81 180 MET A CA 1
ATOM 1405 C C . MET A 1 180 ? -24.033 20.215 -4.872 1.00 89.81 180 MET A C 1
ATOM 1407 O O . MET A 1 180 ? -24.794 19.308 -5.205 1.00 89.81 180 MET A O 1
ATOM 1411 N N . ARG A 1 181 ? -23.700 20.429 -3.594 1.00 89.00 181 ARG A N 1
ATOM 1412 C CA . ARG A 1 181 ? -24.285 19.687 -2.467 1.00 89.00 181 ARG A CA 1
ATOM 1413 C C . ARG A 1 181 ? -25.265 20.584 -1.718 1.00 89.00 181 ARG A C 1
ATOM 1415 O O . ARG A 1 181 ? -24.884 21.683 -1.331 1.00 89.00 181 ARG A O 1
ATOM 1422 N N . THR A 1 182 ? -26.476 20.089 -1.497 1.00 90.81 182 THR A N 1
ATOM 1423 C CA . THR A 1 182 ? -27.487 20.675 -0.608 1.00 90.81 182 THR A CA 1
ATOM 1424 C C . THR A 1 182 ? -27.719 19.732 0.568 1.00 90.81 182 THR A C 1
ATOM 1426 O O . THR A 1 182 ? -27.576 18.513 0.426 1.00 90.81 182 THR A O 1
ATOM 1429 N N . TYR A 1 183 ? -28.025 20.285 1.739 1.00 91.25 183 TYR A N 1
ATOM 1430 C CA . TYR A 1 183 ? -28.263 19.508 2.951 1.00 91.25 183 TYR A CA 1
ATOM 1431 C C . TYR A 1 183 ? -29.729 19.616 3.357 1.00 91.25 183 TYR A C 1
ATOM 1433 O O . TYR A 1 183 ? -30.317 20.688 3.267 1.00 91.25 183 TYR A O 1
ATOM 1441 N N . GLN A 1 184 ? -30.314 18.500 3.788 1.00 89.56 184 GLN A N 1
ATOM 1442 C CA . GLN A 1 184 ? -31.724 18.406 4.160 1.00 89.56 184 GLN A CA 1
ATOM 1443 C C . GLN A 1 184 ? -31.876 17.697 5.500 1.00 89.56 184 GLN A C 1
ATOM 1445 O O . GLN A 1 184 ? -31.253 16.654 5.712 1.00 89.56 184 GLN A O 1
ATOM 1450 N N . VAL A 1 185 ? -32.738 18.226 6.368 1.00 89.19 185 VAL A N 1
ATOM 1451 C CA . VAL A 1 185 ? -33.137 17.589 7.632 1.00 89.19 185 VAL A CA 1
ATOM 1452 C C . VAL A 1 185 ? -34.622 17.253 7.588 1.00 89.19 185 VAL A C 1
ATOM 1454 O O . VAL A 1 185 ? -35.428 17.994 7.025 1.00 89.19 185 VAL A O 1
ATOM 1457 N N . GLU A 1 186 ? -34.981 16.103 8.154 1.00 88.12 186 GLU A N 1
ATOM 1458 C CA . GLU A 1 186 ? -36.369 15.660 8.253 1.00 88.12 186 GLU A CA 1
ATOM 1459 C C . GLU A 1 186 ? -37.110 16.467 9.327 1.00 88.12 186 GLU A C 1
ATOM 1461 O O . GLU A 1 186 ? -36.799 16.363 10.514 1.00 88.12 186 GLU A O 1
ATOM 1466 N N . ASP A 1 187 ? -38.123 17.233 8.919 1.00 85.56 187 ASP A N 1
ATOM 1467 C CA . ASP A 1 187 ? -39.040 17.922 9.829 1.00 85.56 187 ASP A CA 1
ATOM 1468 C C . ASP A 1 187 ? -40.491 17.621 9.438 1.00 85.56 187 ASP A C 1
ATOM 1470 O O . ASP A 1 187 ? -40.947 17.922 8.334 1.00 85.56 187 ASP A O 1
ATOM 1474 N N . LYS A 1 188 ? -41.241 17.040 10.380 1.00 81.00 188 LYS A N 1
ATOM 1475 C CA . LYS A 1 188 ? -42.651 16.664 10.208 1.00 81.00 188 LYS A CA 1
ATOM 1476 C C . LYS A 1 188 ? -43.582 17.876 10.114 1.00 81.00 188 LYS A C 1
ATOM 1478 O O . LYS A 1 188 ? -44.738 17.699 9.735 1.00 81.00 188 LYS A O 1
ATOM 1483 N N . SER A 1 189 ? -43.113 19.073 10.473 1.00 80.25 189 SER A N 1
ATOM 1484 C CA . SER A 1 189 ? -43.908 20.302 10.425 1.00 80.25 189 SER A CA 1
ATOM 1485 C C . SER A 1 189 ? -43.869 21.015 9.065 1.00 80.25 189 SER A C 1
ATOM 1487 O O . SER A 1 189 ? -44.735 21.853 8.805 1.00 80.25 189 SER A O 1
ATOM 1489 N N . ALA A 1 190 ? -42.898 20.710 8.197 1.00 77.12 190 ALA A N 1
ATOM 1490 C CA . ALA A 1 190 ? -42.729 21.383 6.908 1.00 77.12 190 ALA A CA 1
ATOM 1491 C C . ALA A 1 190 ? -43.530 20.707 5.774 1.00 77.12 190 ALA A C 1
ATOM 1493 O O . ALA A 1 190 ? -43.637 19.474 5.738 1.00 77.12 190 ALA A O 1
ATOM 1494 N N . PRO A 1 191 ? -44.072 21.472 4.802 1.00 71.31 191 PRO A N 1
ATOM 1495 C CA . PRO A 1 191 ? -44.737 20.908 3.630 1.00 71.31 191 PRO A CA 1
ATOM 1496 C C . PRO A 1 191 ? -43.713 20.145 2.776 1.00 71.31 191 PRO A C 1
ATOM 1498 O O . PRO A 1 191 ? -42.888 20.743 2.096 1.00 71.31 191 PRO A O 1
ATOM 1501 N N . GLY A 1 192 ? -43.752 18.811 2.838 1.00 77.50 192 GLY A N 1
ATOM 1502 C CA . GLY A 1 192 ? -42.780 17.926 2.180 1.00 77.50 192 GLY A CA 1
ATOM 1503 C C . GLY A 1 192 ? -41.884 17.132 3.137 1.00 77.50 192 GLY A C 1
ATOM 1504 O O . GLY A 1 192 ? -41.096 16.310 2.676 1.00 77.50 192 GLY A O 1
ATOM 1505 N N . GLY A 1 193 ? -42.017 17.325 4.455 1.00 82.62 193 GLY A N 1
ATOM 1506 C CA . GLY A 1 193 ? -41.334 16.515 5.472 1.00 82.62 193 GLY A CA 1
ATOM 1507 C C . GLY A 1 193 ? -39.821 16.742 5.577 1.00 82.62 193 GLY A C 1
ATOM 1508 O O . GLY A 1 193 ? -39.151 16.034 6.328 1.00 82.62 193 GLY A O 1
ATOM 1509 N N . LYS A 1 194 ? -39.272 17.683 4.801 1.00 88.75 194 LYS A N 1
ATOM 1510 C CA . LYS A 1 194 ? -37.846 18.006 4.724 1.00 88.75 194 LYS A CA 1
ATOM 1511 C C . LYS A 1 194 ? -37.659 19.512 4.618 1.00 88.75 194 LYS A C 1
ATOM 1513 O O . LYS A 1 194 ? -38.437 20.178 3.938 1.00 88.75 194 LYS A O 1
ATOM 1518 N N . ILE A 1 195 ? -36.617 20.014 5.264 1.00 87.81 195 ILE A N 1
ATOM 1519 C CA . ILE A 1 195 ? -36.192 21.413 5.208 1.00 87.81 195 ILE A CA 1
ATOM 1520 C C . ILE A 1 195 ? -34.765 21.443 4.665 1.00 87.81 195 ILE A C 1
ATOM 1522 O O . ILE A 1 195 ? -33.917 20.678 5.130 1.00 87.81 195 ILE A O 1
ATOM 1526 N N . ASP A 1 196 ? -34.523 22.301 3.674 1.00 88.94 196 ASP A N 1
ATOM 1527 C CA . ASP A 1 196 ? -33.179 22.599 3.178 1.00 88.94 196 ASP A CA 1
ATOM 1528 C C . ASP A 1 196 ? -32.448 23.489 4.189 1.00 88.94 196 ASP A C 1
ATOM 1530 O O . ASP A 1 196 ? -32.999 24.485 4.656 1.00 88.94 196 ASP A O 1
ATOM 1534 N N . ILE A 1 197 ? -31.216 23.116 4.527 1.00 89.44 197 ILE A N 1
ATOM 1535 C CA . ILE A 1 197 ? -30.401 23.764 5.555 1.00 89.44 197 ILE A CA 1
ATOM 1536 C C . ILE A 1 197 ? -29.025 24.109 4.979 1.00 89.44 197 ILE A C 1
ATOM 1538 O O . ILE A 1 197 ? -28.465 23.375 4.154 1.00 89.44 197 ILE A O 1
ATOM 1542 N N . GLU A 1 198 ? -28.473 25.241 5.408 1.00 89.56 198 GLU A N 1
ATOM 1543 C CA . GLU A 1 198 ? -27.120 25.652 5.045 1.00 89.56 198 GLU A CA 1
ATOM 1544 C C . GLU A 1 198 ? -26.062 24.859 5.819 1.00 89.56 198 GLU A C 1
ATOM 1546 O O . GLU A 1 198 ? -26.284 24.350 6.915 1.00 89.56 198 GLU A O 1
ATOM 1551 N N . ARG A 1 199 ? -24.858 24.754 5.251 1.00 87.38 199 ARG A N 1
ATOM 1552 C CA . ARG A 1 199 ? -23.776 23.969 5.860 1.00 87.38 199 ARG A CA 1
ATOM 1553 C C . ARG A 1 199 ? -23.384 24.472 7.256 1.00 87.38 199 ARG A C 1
ATOM 1555 O O . ARG A 1 199 ? -22.967 23.656 8.070 1.00 87.38 199 ARG A O 1
ATOM 1562 N N . ASP A 1 200 ? -23.525 25.766 7.516 1.00 87.38 200 ASP A N 1
ATOM 1563 C CA . ASP A 1 200 ? -23.080 26.408 8.759 1.00 87.38 200 ASP A CA 1
ATOM 1564 C C . ASP A 1 200 ? -24.010 26.110 9.947 1.00 87.38 200 ASP A C 1
ATOM 1566 O O . ASP A 1 200 ? -23.591 26.177 11.100 1.00 87.38 200 ASP A O 1
ATOM 1570 N N . GLU A 1 201 ? -25.257 25.709 9.683 1.00 87.31 201 GLU A N 1
ATOM 1571 C CA . GLU A 1 201 ? -26.196 25.253 10.716 1.00 87.31 201 GLU A CA 1
ATOM 1572 C C . GLU A 1 201 ? -25.956 23.783 11.117 1.00 87.31 201 GLU A C 1
ATOM 1574 O O . GLU A 1 201 ? -26.539 23.289 12.085 1.00 87.31 201 GLU A O 1
ATOM 1579 N N . LEU A 1 202 ? -25.090 23.065 10.390 1.00 86.88 202 LEU A N 1
ATOM 1580 C CA . LEU A 1 202 ? -24.770 21.664 10.643 1.00 86.88 202 LEU A CA 1
ATOM 1581 C C . LEU A 1 202 ? -23.460 21.520 11.417 1.00 86.88 202 LEU A C 1
ATOM 1583 O O . LEU A 1 202 ? -22.404 21.985 10.995 1.00 86.88 202 LEU A O 1
ATOM 1587 N N . ALA A 1 203 ? -23.506 20.754 12.506 1.00 87.38 203 ALA A N 1
ATOM 1588 C CA . ALA A 1 203 ? -22.320 20.337 13.246 1.00 87.38 203 ALA A CA 1
ATOM 1589 C C . ALA A 1 203 ? -21.938 18.887 12.910 1.00 87.38 203 ALA A C 1
ATOM 1591 O O . ALA A 1 203 ? -22.800 18.022 12.733 1.00 87.38 203 ALA A O 1
ATOM 1592 N N . LYS A 1 204 ? -20.632 18.590 12.864 1.00 89.06 204 LYS A N 1
ATOM 1593 C CA . LYS A 1 204 ? -20.145 17.206 12.757 1.00 89.06 204 LYS A CA 1
ATOM 1594 C C . LYS A 1 204 ? -20.457 16.459 14.060 1.00 89.06 204 LYS A C 1
ATOM 1596 O O . LYS A 1 204 ? -20.011 16.862 15.133 1.00 89.06 204 LYS A O 1
ATOM 1601 N N . GLY A 1 205 ? -21.198 15.360 13.958 1.00 90.50 205 GLY A N 1
ATOM 1602 C CA . GLY A 1 205 ? -21.426 14.427 15.060 1.00 90.50 205 GLY A CA 1
ATOM 1603 C C . GLY A 1 205 ? -20.542 13.192 14.919 1.00 90.50 205 GLY A C 1
ATOM 1604 O O . GLY A 1 205 ? -20.480 12.599 13.843 1.00 90.50 205 GLY A O 1
ATOM 1605 N N . TYR A 1 206 ? -19.888 12.794 16.006 1.00 91.81 206 TYR A N 1
ATOM 1606 C CA . TYR A 1 206 ? -19.148 11.541 16.108 1.00 91.81 206 TYR A CA 1
ATOM 1607 C C . TYR A 1 206 ? -19.957 10.537 16.922 1.00 91.81 206 TYR A C 1
ATOM 1609 O O . TYR A 1 206 ? -20.528 10.868 17.963 1.00 91.81 206 TYR A O 1
ATOM 1617 N N . GLU A 1 207 ? -20.011 9.295 16.457 1.00 94.19 207 GLU A N 1
ATOM 1618 C CA . GLU A 1 207 ? -20.656 8.225 17.207 1.00 94.19 207 GLU A CA 1
ATOM 1619 C C . GLU A 1 207 ? -19.736 7.758 18.335 1.00 94.19 207 GLU A C 1
ATOM 1621 O O . GLU A 1 207 ? -18.607 7.327 18.106 1.00 94.19 207 GLU A O 1
ATOM 1626 N N . TYR A 1 208 ? -20.236 7.817 19.567 1.00 93.94 208 TYR A N 1
ATOM 1627 C CA . TYR A 1 208 ? -19.573 7.247 20.730 1.00 93.94 208 TYR A CA 1
ATOM 1628 C C . TYR A 1 208 ? -20.524 6.267 21.415 1.00 93.94 208 TYR A C 1
ATOM 1630 O O . TYR A 1 208 ? -21.423 6.638 22.175 1.00 93.94 208 TYR A O 1
ATOM 1638 N N . GLY A 1 209 ? -20.372 4.984 21.085 1.00 94.62 209 GLY A N 1
ATOM 1639 C CA . GLY A 1 209 ? -21.268 3.929 21.550 1.00 94.62 209 GLY A CA 1
ATOM 1640 C C . GLY A 1 209 ? -22.681 4.085 20.982 1.00 94.62 209 GLY A C 1
ATOM 1641 O O . GLY A 1 209 ? -22.924 3.757 19.829 1.00 94.62 209 GLY A O 1
ATOM 1642 N N . ARG A 1 210 ? -23.631 4.539 21.808 1.00 93.75 210 ARG A N 1
ATOM 1643 C CA . ARG A 1 210 ? -25.038 4.764 21.406 1.00 93.75 210 ARG A CA 1
ATOM 1644 C C . ARG A 1 210 ? -25.406 6.242 21.267 1.00 93.75 210 ARG A C 1
ATOM 1646 O O . ARG A 1 210 ? -26.544 6.550 20.931 1.00 93.75 210 ARG A O 1
ATOM 1653 N N . THR A 1 211 ? -24.485 7.145 21.587 1.00 95.25 211 THR A N 1
ATOM 1654 C CA . THR A 1 211 ? -24.730 8.589 21.629 1.00 95.25 211 THR A CA 1
ATOM 1655 C C . THR A 1 211 ? -23.942 9.294 20.536 1.00 95.25 211 THR A C 1
ATOM 1657 O O . THR A 1 211 ? -22.786 8.949 20.299 1.00 95.25 211 THR A O 1
ATOM 1660 N N . ALA A 1 212 ? -24.548 10.300 19.908 1.00 92.25 212 ALA A N 1
ATOM 1661 C CA . ALA A 1 212 ? -23.846 11.219 19.022 1.00 92.25 212 ALA A CA 1
ATOM 1662 C C . ALA A 1 212 ? -23.266 12.376 19.847 1.00 92.25 212 ALA A C 1
ATOM 1664 O O . ALA A 1 212 ? -24.002 13.068 20.553 1.00 92.25 212 ALA A O 1
ATOM 1665 N N . VAL A 1 213 ? -21.951 12.567 19.770 1.00 92.06 213 VAL A N 1
ATOM 1666 C CA . VAL A 1 213 ? -21.222 13.641 20.453 1.00 92.06 213 VAL A CA 1
ATOM 1667 C C . VAL A 1 213 ? -20.760 14.646 19.405 1.00 92.06 213 VAL A C 1
ATOM 1669 O O . VAL A 1 213 ? -20.121 14.270 18.424 1.00 92.06 213 VAL A O 1
ATOM 1672 N N . HIS A 1 214 ? -21.090 15.921 19.598 1.00 90.44 214 HIS A N 1
ATOM 1673 C CA . HIS A 1 214 ? -20.556 16.997 18.768 1.00 90.44 214 HIS A CA 1
ATOM 1674 C C . HIS A 1 214 ? -19.227 17.475 19.359 1.00 90.44 214 HIS A C 1
ATOM 1676 O O . HIS A 1 214 ? -19.095 17.583 20.578 1.00 90.44 214 HIS A O 1
ATOM 1682 N N . ILE A 1 215 ? -18.254 17.759 18.499 1.00 89.31 215 ILE A N 1
ATOM 1683 C CA . ILE A 1 215 ? -16.975 18.362 18.885 1.00 89.31 215 ILE A CA 1
ATOM 1684 C C . ILE A 1 215 ? -16.889 19.692 18.146 1.00 89.31 215 ILE A C 1
ATOM 1686 O O . ILE A 1 215 ? -17.098 19.736 16.932 1.00 89.31 215 ILE A O 1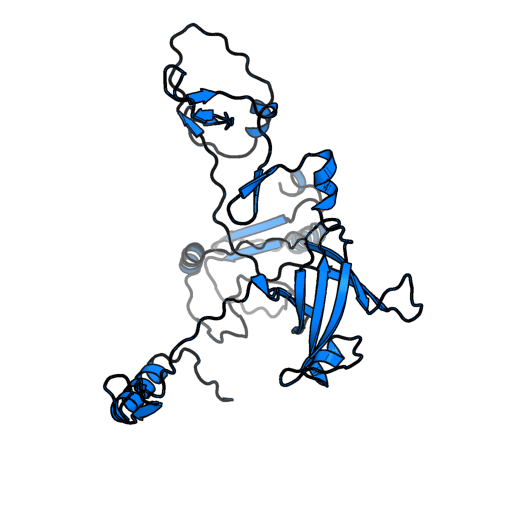
ATOM 1690 N N . SER A 1 216 ? -16.665 20.772 18.892 1.00 87.62 216 SER A N 1
ATOM 1691 C CA . SER A 1 216 ? -16.537 22.115 18.327 1.00 87.62 216 SER A CA 1
ATOM 1692 C C . SER A 1 216 ? -15.257 22.226 17.487 1.00 87.62 216 SER A C 1
ATOM 1694 O O . SER A 1 216 ? -14.290 21.506 17.730 1.00 87.62 216 SER A O 1
ATOM 1696 N N . GLU A 1 217 ? -15.211 23.146 16.521 1.00 84.81 217 GLU A N 1
ATOM 1697 C CA . GLU A 1 217 ? -13.997 23.361 15.712 1.00 84.81 217 GLU A CA 1
ATOM 1698 C C . GLU A 1 217 ? -12.797 23.805 16.567 1.00 84.81 217 GLU A C 1
ATOM 1700 O O . GLU A 1 217 ? -11.655 23.472 16.260 1.00 84.81 217 GLU A O 1
ATOM 1705 N N . THR A 1 218 ? -13.039 24.503 17.684 1.00 86.75 218 THR A N 1
ATOM 1706 C CA . THR A 1 218 ? -11.982 24.901 18.629 1.00 86.75 218 THR A CA 1
ATOM 1707 C C . THR A 1 218 ? -11.380 23.712 19.373 1.00 86.75 218 THR A C 1
ATOM 1709 O O . THR A 1 218 ? -10.190 23.730 19.683 1.00 86.75 218 THR A O 1
ATOM 1712 N N . ASP A 1 219 ? -12.179 22.669 19.610 1.00 85.81 219 ASP A N 1
ATOM 1713 C CA . ASP A 1 219 ? -11.760 21.454 20.312 1.00 85.81 219 ASP A CA 1
ATOM 1714 C C . ASP A 1 219 ? -11.296 20.346 19.347 1.00 85.81 219 ASP A C 1
ATOM 1716 O O . ASP A 1 219 ? -10.773 19.324 19.793 1.00 85.81 219 ASP A O 1
ATOM 1720 N N . GLU A 1 220 ? -11.436 20.532 18.026 1.00 81.81 220 GLU A N 1
ATOM 1721 C CA . GLU A 1 220 ? -11.057 19.534 17.009 1.00 81.81 220 GLU A CA 1
ATOM 1722 C C . GLU A 1 220 ? -9.559 19.190 17.099 1.00 81.81 220 GLU A C 1
ATOM 1724 O O . GLU A 1 220 ? -9.187 18.024 16.959 1.00 81.81 220 GLU A O 1
ATOM 1729 N N . ASN A 1 221 ? -8.712 20.157 17.471 1.00 84.56 221 ASN A N 1
ATOM 1730 C CA . ASN A 1 221 ? -7.274 19.951 17.689 1.00 84.56 221 ASN A CA 1
ATOM 1731 C C . ASN A 1 221 ? -6.963 18.903 18.769 1.00 84.56 221 ASN A C 1
ATOM 1733 O O . ASN A 1 221 ? -5.950 18.225 18.674 1.00 84.56 221 ASN A O 1
ATOM 1737 N N . ILE A 1 222 ? -7.838 18.723 19.765 1.00 83.12 222 ILE A N 1
ATOM 1738 C CA . ILE A 1 222 ? -7.649 17.718 20.826 1.00 83.12 222 ILE A CA 1
ATOM 1739 C C . ILE A 1 222 ? -7.740 16.297 20.247 1.00 83.12 222 ILE A C 1
ATOM 1741 O O . ILE A 1 222 ? -7.142 15.362 20.773 1.00 83.12 222 ILE A O 1
ATOM 1745 N N . THR A 1 223 ? -8.495 16.125 19.158 1.00 82.81 223 THR A N 1
ATOM 1746 C CA . THR A 1 223 ? -8.695 14.818 18.512 1.00 82.81 223 THR A CA 1
ATOM 1747 C C . THR A 1 223 ? -7.642 14.485 17.460 1.00 82.81 223 THR A C 1
ATOM 1749 O O . THR A 1 223 ? -7.534 13.328 17.049 1.00 82.81 223 THR A O 1
ATOM 1752 N N . ILE A 1 224 ? -6.866 15.475 17.013 1.00 86.00 224 ILE A N 1
ATOM 1753 C CA . ILE A 1 224 ? -5.830 15.285 16.001 1.00 86.00 224 ILE A CA 1
ATOM 1754 C C . ILE A 1 224 ? -4.561 14.801 16.702 1.00 86.00 224 ILE A C 1
ATOM 1756 O O . ILE A 1 224 ? -4.065 15.420 17.636 1.00 86.00 224 ILE A O 1
ATOM 1760 N N . LEU A 1 225 ? -4.032 13.669 16.244 1.00 89.44 225 LEU A N 1
ATOM 1761 C CA . LEU A 1 225 ? -2.743 13.168 16.702 1.00 89.44 225 LEU A CA 1
ATOM 1762 C C . LEU A 1 225 ? -1.623 13.966 16.022 1.00 89.44 225 LEU A C 1
ATOM 1764 O O . LEU A 1 225 ? -1.459 13.875 14.802 1.00 89.44 225 LEU A O 1
ATOM 1768 N N . ASP A 1 226 ? -0.824 14.680 16.811 1.00 90.25 226 ASP A N 1
ATOM 1769 C CA . ASP A 1 226 ? 0.364 15.370 16.310 1.00 90.25 226 ASP A CA 1
ATOM 1770 C C . ASP A 1 226 ? 1.446 14.356 15.915 1.00 90.25 226 ASP A C 1
ATOM 1772 O O . ASP A 1 226 ? 1.891 13.519 16.707 1.00 90.25 226 ASP A O 1
ATOM 1776 N N . THR A 1 227 ? 1.875 14.416 14.655 1.00 91.00 227 THR A N 1
ATOM 1777 C CA . THR A 1 227 ? 2.865 13.486 14.097 1.00 91.00 227 THR A CA 1
ATOM 1778 C C . THR A 1 227 ? 3.865 14.211 13.219 1.00 91.00 227 THR A C 1
ATOM 1780 O O . THR A 1 227 ? 3.475 14.995 12.351 1.00 91.00 227 THR A O 1
ATOM 1783 N N . PHE A 1 228 ? 5.136 13.853 13.360 1.00 89.44 228 PHE A N 1
ATOM 1784 C CA . PHE A 1 228 ? 6.234 14.393 12.565 1.00 89.44 228 PHE A CA 1
ATOM 1785 C C . PHE A 1 228 ? 6.594 13.446 11.425 1.00 89.44 228 PHE A C 1
ATOM 1787 O O . PHE A 1 228 ? 6.551 12.228 11.588 1.00 89.44 228 PHE A O 1
ATOM 1794 N N . ALA A 1 229 ? 6.941 14.001 10.263 1.00 90.75 229 ALA A N 1
ATOM 1795 C CA . ALA A 1 229 ? 7.333 13.204 9.108 1.00 90.75 229 ALA A CA 1
ATOM 1796 C C . ALA A 1 229 ? 8.685 12.516 9.350 1.00 90.75 229 ALA A C 1
ATOM 1798 O O . ALA A 1 229 ? 9.685 13.173 9.638 1.00 90.75 229 ALA A O 1
ATOM 1799 N N . GLY A 1 230 ? 8.732 11.198 9.182 1.00 90.69 230 GLY A N 1
ATOM 1800 C CA . GLY A 1 230 ? 9.925 10.415 9.483 1.00 90.69 230 GLY A CA 1
ATOM 1801 C C . GLY A 1 230 ? 9.710 8.922 9.284 1.00 90.69 230 GLY A C 1
ATOM 1802 O O . GLY A 1 230 ? 8.577 8.438 9.310 1.00 90.69 230 GLY A O 1
ATOM 1803 N N . LEU A 1 231 ? 10.811 8.206 9.060 1.00 92.00 231 LEU A N 1
ATOM 1804 C CA . LEU A 1 231 ? 10.856 6.750 9.084 1.00 92.00 231 LEU A CA 1
ATOM 1805 C C . LEU A 1 231 ? 11.759 6.338 10.250 1.00 92.00 231 LEU A C 1
ATOM 1807 O O . LEU A 1 231 ? 12.968 6.526 10.190 1.00 92.00 231 LEU A O 1
ATOM 1811 N N . GLU A 1 232 ? 11.175 5.817 11.319 1.00 91.00 232 GLU A N 1
ATOM 1812 C CA . GLU A 1 232 ? 11.862 5.494 12.574 1.00 91.00 232 GLU A CA 1
ATOM 1813 C C . GLU A 1 232 ? 11.926 3.978 12.755 1.00 91.00 232 GLU A C 1
ATOM 1815 O O . GLU A 1 232 ? 10.893 3.311 12.768 1.00 91.00 232 GLU A O 1
ATOM 1820 N N . LEU A 1 233 ? 13.121 3.413 12.906 1.00 90.44 233 LEU A N 1
ATOM 1821 C CA . LEU A 1 233 ? 13.300 1.991 13.199 1.00 90.44 233 LEU A CA 1
ATOM 1822 C C . LEU A 1 233 ? 12.878 1.692 14.639 1.00 90.44 233 LEU A C 1
ATOM 1824 O O . LEU A 1 233 ? 13.396 2.286 15.580 1.00 90.44 233 LEU A O 1
ATOM 1828 N N . MET A 1 234 ? 11.957 0.742 14.801 1.00 88.25 234 MET A N 1
ATOM 1829 C CA . MET A 1 234 ? 11.478 0.284 16.106 1.00 88.25 234 MET A CA 1
ATOM 1830 C C . MET A 1 234 ? 12.242 -0.945 16.599 1.00 88.25 234 MET A C 1
ATOM 1832 O O . MET A 1 234 ? 12.490 -1.080 17.793 1.00 88.25 234 MET A O 1
ATOM 1836 N N . GLY A 1 235 ? 12.605 -1.855 15.695 1.00 85.12 235 GLY A N 1
ATOM 1837 C CA . GLY A 1 235 ? 13.310 -3.081 16.055 1.00 85.12 235 GLY A CA 1
ATOM 1838 C C . GLY A 1 235 ? 13.461 -4.040 14.883 1.00 85.12 235 GLY A C 1
ATOM 1839 O O . GLY A 1 235 ? 13.094 -3.720 13.753 1.00 85.12 235 GLY A O 1
ATOM 1840 N N . PHE A 1 236 ? 13.987 -5.228 15.167 1.00 84.94 236 PHE A N 1
ATOM 1841 C CA . PHE A 1 236 ? 14.226 -6.273 14.177 1.00 84.94 236 PHE A CA 1
ATOM 1842 C C . PHE A 1 236 ? 13.514 -7.572 14.574 1.00 84.94 236 PHE A C 1
ATOM 1844 O O . PHE A 1 236 ? 13.289 -7.859 15.749 1.00 84.94 236 PHE A O 1
ATOM 1851 N N . ILE A 1 237 ? 13.113 -8.353 13.575 1.00 82.50 237 ILE A N 1
ATOM 1852 C CA . ILE A 1 237 ? 12.402 -9.623 13.722 1.00 82.50 237 ILE A CA 1
ATOM 1853 C C . ILE A 1 237 ? 13.139 -10.658 12.875 1.00 82.50 237 ILE A C 1
ATOM 1855 O O . ILE A 1 237 ? 13.361 -10.431 11.689 1.00 82.50 237 ILE A O 1
ATOM 1859 N N . GLN A 1 238 ? 13.531 -11.792 13.452 1.00 77.12 238 GLN A N 1
ATOM 1860 C CA . GLN A 1 238 ? 14.038 -12.922 12.673 1.00 77.12 238 GLN A CA 1
ATOM 1861 C C . GLN A 1 238 ? 12.869 -13.698 12.076 1.00 77.12 238 GLN A C 1
ATOM 1863 O O . GLN A 1 238 ? 11.763 -13.697 12.613 1.00 77.12 238 GLN A O 1
ATOM 1868 N N . THR A 1 239 ? 13.146 -14.427 11.000 1.00 65.88 239 THR A N 1
ATOM 1869 C CA . THR A 1 239 ? 12.154 -15.289 10.341 1.00 65.88 239 THR A CA 1
ATOM 1870 C C . THR A 1 239 ? 11.531 -16.329 11.299 1.00 65.88 239 THR A C 1
ATOM 1872 O O . THR A 1 239 ? 10.362 -16.656 11.123 1.00 65.88 239 THR A O 1
ATOM 1875 N N . ASP A 1 240 ? 12.245 -16.749 12.360 1.00 60.16 240 ASP A N 1
ATOM 1876 C CA . ASP A 1 240 ? 11.766 -17.774 13.306 1.00 60.16 240 ASP A CA 1
ATOM 1877 C C . ASP A 1 240 ? 11.520 -17.291 14.761 1.00 60.16 240 ASP A C 1
ATOM 1879 O O . ASP A 1 240 ? 10.708 -17.908 15.448 1.00 60.16 240 ASP A O 1
ATOM 1883 N N . GLN A 1 241 ? 12.142 -16.198 15.251 1.00 49.19 241 GLN A N 1
ATOM 1884 C CA . GLN A 1 241 ? 11.882 -15.538 16.561 1.00 49.19 241 GLN A CA 1
ATOM 1885 C C . GLN A 1 241 ? 12.322 -14.050 16.561 1.00 49.19 241 GLN A C 1
ATOM 1887 O O . GLN A 1 241 ? 12.976 -13.585 15.642 1.00 49.19 241 GLN A O 1
ATOM 1892 N N . VAL A 1 242 ? 11.971 -13.243 17.570 1.00 37.50 242 VAL A N 1
ATOM 1893 C CA . VAL A 1 242 ? 12.360 -11.813 17.617 1.00 37.50 242 VAL A CA 1
ATOM 1894 C C . VAL A 1 242 ? 13.861 -11.666 17.921 1.00 37.50 242 VAL A C 1
ATOM 1896 O O . VAL A 1 242 ? 14.321 -12.121 18.966 1.00 37.50 242 VAL A O 1
ATOM 1899 N N . CYS A 1 243 ? 14.616 -10.994 17.043 1.00 38.16 243 CYS A N 1
ATOM 1900 C CA . CYS A 1 243 ? 16.033 -10.683 17.253 1.00 38.16 243 CYS A CA 1
ATOM 1901 C C . CYS A 1 243 ? 16.214 -9.227 17.685 1.00 38.16 243 CYS A C 1
ATOM 1903 O O . CYS A 1 243 ? 15.902 -8.303 16.941 1.00 38.16 243 CYS A O 1
ATOM 1905 N N . LEU A 1 244 ? 16.816 -9.016 18.853 1.00 37.34 244 LEU A N 1
ATOM 1906 C CA . LEU A 1 244 ? 17.426 -7.737 19.209 1.00 37.34 244 LEU A CA 1
ATOM 1907 C C . LEU A 1 244 ? 18.844 -7.721 18.624 1.00 37.34 244 LEU A C 1
ATOM 1909 O O . LEU A 1 244 ? 19.780 -8.174 19.276 1.00 37.34 244 LEU A O 1
ATOM 1913 N N . ALA A 1 245 ? 18.998 -7.271 17.380 1.00 39.38 245 ALA A N 1
ATOM 1914 C CA . ALA A 1 245 ? 20.310 -7.110 16.756 1.00 39.38 245 ALA A CA 1
ATOM 1915 C C . ALA A 1 245 ? 20.491 -5.673 16.257 1.00 39.38 245 ALA A C 1
ATOM 1917 O O . ALA A 1 245 ? 19.626 -5.130 15.576 1.00 39.38 245 ALA A O 1
ATOM 1918 N N . GLU A 1 246 ? 21.622 -5.059 16.596 1.00 44.84 246 GLU A N 1
ATOM 1919 C CA . GLU A 1 246 ? 22.055 -3.769 16.060 1.00 44.84 246 GLU A CA 1
ATOM 1920 C C . GLU A 1 246 ? 22.602 -3.988 14.647 1.00 44.84 246 GLU A C 1
ATOM 1922 O O . GLU A 1 246 ? 23.733 -4.439 14.475 1.00 44.84 246 GLU A O 1
ATOM 1927 N N . VAL A 1 247 ? 21.798 -3.717 13.615 1.00 47.50 247 VAL A N 1
ATOM 1928 C CA . VAL A 1 247 ? 22.248 -3.890 12.228 1.00 47.50 247 VAL A CA 1
ATOM 1929 C C . VAL A 1 247 ? 21.905 -2.659 11.393 1.00 47.50 247 VAL A C 1
ATOM 1931 O O . VAL A 1 247 ? 20.744 -2.359 11.133 1.00 47.50 247 VAL A O 1
ATOM 1934 N N . ALA A 1 248 ? 22.941 -1.934 10.966 1.00 51.25 248 ALA A N 1
ATOM 1935 C CA . ALA A 1 248 ? 22.839 -0.650 10.268 1.00 51.25 248 ALA A CA 1
ATOM 1936 C C . ALA A 1 248 ? 22.869 -0.764 8.726 1.00 51.25 248 ALA A C 1
ATOM 1938 O O . ALA A 1 248 ? 23.044 0.243 8.039 1.00 51.25 248 ALA A O 1
ATOM 1939 N N . SER A 1 249 ? 22.774 -1.967 8.140 1.00 58.62 249 SER A N 1
ATOM 1940 C CA . SER A 1 249 ? 22.995 -2.158 6.693 1.00 58.62 249 SER A CA 1
ATOM 1941 C C . SER A 1 249 ? 22.170 -3.296 6.083 1.00 58.62 249 SER A C 1
ATOM 1943 O O . SER A 1 249 ? 22.036 -4.362 6.680 1.00 58.62 249 SER A O 1
ATOM 1945 N N . VAL A 1 250 ? 21.677 -3.076 4.856 1.00 60.47 250 VAL A N 1
ATOM 1946 C CA . VAL A 1 250 ? 20.868 -4.026 4.058 1.00 60.47 250 VAL A CA 1
ATOM 1947 C C . VAL A 1 250 ? 21.573 -5.374 3.905 1.00 60.47 250 VAL A C 1
ATOM 1949 O O . VAL A 1 250 ? 20.982 -6.410 4.184 1.00 60.47 250 VAL A O 1
ATOM 1952 N N . HIS A 1 251 ? 22.861 -5.347 3.564 1.00 55.28 251 HIS A N 1
ATOM 1953 C CA . HIS A 1 251 ? 23.699 -6.537 3.420 1.00 55.28 251 HIS A CA 1
ATOM 1954 C C . HIS A 1 251 ? 23.762 -7.404 4.683 1.00 55.28 251 HIS A C 1
ATOM 1956 O O . HIS A 1 251 ? 23.692 -8.630 4.604 1.00 55.28 251 HIS A O 1
ATOM 1962 N N . ALA A 1 252 ? 23.878 -6.771 5.849 1.00 56.59 252 ALA A N 1
ATOM 1963 C CA . ALA A 1 252 ? 23.986 -7.482 7.115 1.00 56.59 252 ALA A CA 1
ATOM 1964 C C . ALA A 1 252 ? 22.628 -8.070 7.551 1.00 56.59 252 ALA A C 1
ATOM 1966 O O . ALA A 1 252 ? 22.589 -9.145 8.143 1.00 56.59 252 ALA A O 1
ATOM 1967 N N . LEU A 1 253 ? 21.507 -7.436 7.181 1.00 59.84 253 LEU A N 1
ATOM 1968 C CA . LEU A 1 253 ? 20.164 -8.000 7.379 1.00 59.84 253 LEU A CA 1
ATOM 1969 C C . LEU A 1 253 ? 19.938 -9.275 6.548 1.00 59.84 253 LEU A C 1
ATOM 1971 O O . LEU A 1 253 ? 19.337 -10.231 7.044 1.00 59.84 253 LEU A O 1
ATOM 1975 N N . THR A 1 254 ? 20.435 -9.305 5.306 1.00 56.38 254 THR A N 1
ATOM 1976 C CA . THR A 1 254 ? 20.260 -10.432 4.371 1.00 56.38 254 THR A CA 1
ATOM 1977 C C . THR A 1 254 ? 21.210 -11.592 4.594 1.00 56.38 254 THR A C 1
ATOM 1979 O O . THR A 1 254 ? 20.772 -12.739 4.567 1.00 56.38 254 THR A O 1
ATOM 1982 N N . HIS A 1 255 ? 22.505 -11.315 4.743 1.00 55.94 255 HIS A N 1
ATOM 1983 C CA . HIS A 1 255 ? 23.528 -12.344 4.578 1.00 55.94 255 HIS A CA 1
ATOM 1984 C C . HIS A 1 255 ? 23.761 -13.139 5.867 1.00 55.94 255 HIS A C 1
ATOM 1986 O O . HIS A 1 255 ? 23.916 -14.358 5.821 1.00 55.94 255 HIS A O 1
ATOM 1992 N N . ASP A 1 256 ? 23.703 -12.465 7.017 1.00 57.50 256 ASP A N 1
ATOM 1993 C CA . ASP A 1 256 ? 24.160 -13.059 8.275 1.00 57.50 256 ASP A CA 1
ATOM 1994 C C . ASP A 1 256 ? 23.006 -13.433 9.222 1.00 57.50 256 ASP A C 1
ATOM 1996 O O . ASP A 1 256 ? 23.128 -14.401 9.972 1.00 57.50 256 ASP A O 1
ATOM 2000 N N . TYR A 1 257 ? 21.868 -12.720 9.176 1.00 60.94 257 TYR A N 1
ATOM 2001 C CA . TYR A 1 257 ? 20.842 -12.830 10.229 1.00 60.94 257 TYR A CA 1
ATOM 2002 C C . TYR A 1 257 ? 19.422 -13.210 9.769 1.00 60.94 257 TYR A C 1
ATOM 2004 O O . TYR A 1 257 ? 18.620 -13.612 10.613 1.00 60.94 257 TYR A O 1
ATOM 2012 N N . LYS A 1 258 ? 19.087 -13.147 8.467 1.00 70.19 258 LYS A N 1
ATOM 2013 C CA . LYS A 1 258 ? 17.711 -13.377 7.951 1.00 70.19 258 LYS A CA 1
ATOM 2014 C C . LYS A 1 258 ? 16.651 -12.632 8.782 1.00 70.19 258 LYS A C 1
ATOM 2016 O O . LYS A 1 258 ? 15.655 -13.213 9.239 1.00 70.19 258 LYS A O 1
ATOM 2021 N N . CYS A 1 259 ? 16.913 -11.346 9.007 1.00 74.94 259 CYS A N 1
ATOM 2022 C CA . CYS A 1 259 ? 16.076 -10.466 9.812 1.00 74.94 259 CYS A CA 1
ATOM 2023 C C . CYS A 1 259 ? 15.344 -9.439 8.948 1.00 74.94 259 CYS A C 1
ATOM 2025 O O . CYS A 1 259 ? 15.879 -8.910 7.976 1.00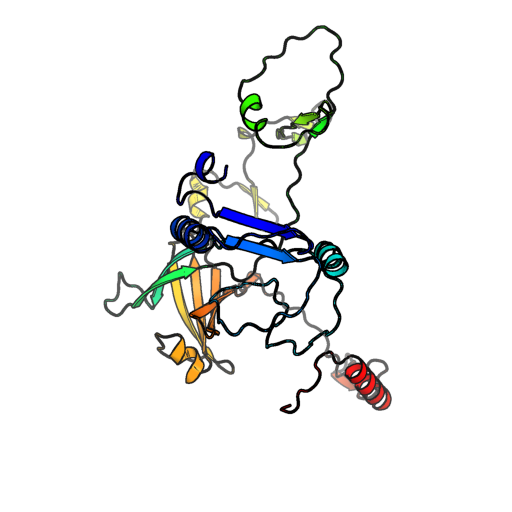 74.94 259 CYS A O 1
ATOM 2027 N N . TYR A 1 260 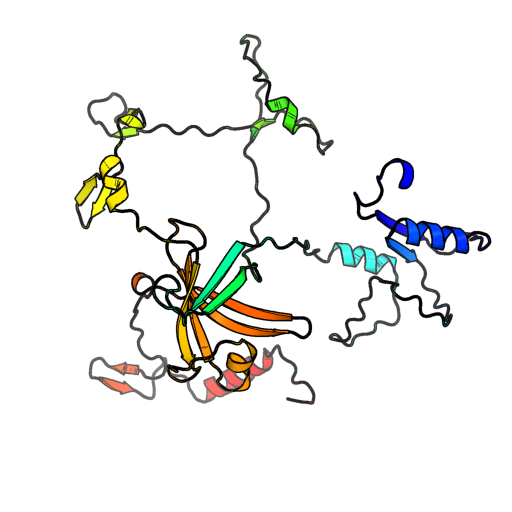? 14.133 -9.110 9.375 1.00 83.62 260 TYR A N 1
ATOM 2028 C CA . TYR A 1 260 ? 13.326 -8.002 8.888 1.00 83.62 260 TYR A CA 1
ATOM 2029 C C . TYR A 1 260 ? 13.385 -6.860 9.894 1.00 83.62 260 TYR A C 1
ATOM 2031 O O . TYR A 1 260 ? 13.457 -7.101 11.099 1.00 83.62 260 TYR A O 1
ATOM 2039 N N . ALA A 1 261 ? 13.322 -5.619 9.425 1.00 86.75 261 ALA A N 1
ATOM 2040 C CA . ALA A 1 261 ? 13.206 -4.475 10.321 1.00 86.75 261 ALA A CA 1
ATOM 2041 C C . ALA A 1 261 ? 11.748 -4.021 10.412 1.00 86.75 261 ALA A C 1
ATOM 2043 O O . ALA A 1 261 ? 11.031 -4.019 9.416 1.00 86.75 261 ALA A O 1
ATOM 2044 N N . VAL A 1 262 ? 11.306 -3.613 11.595 1.00 90.62 262 VAL A N 1
ATOM 2045 C CA . VAL A 1 262 ? 10.020 -2.942 11.791 1.00 90.62 262 VAL A CA 1
ATOM 2046 C C . VAL A 1 262 ? 10.290 -1.469 12.010 1.00 90.62 262 VAL A C 1
ATOM 2048 O O . VAL A 1 262 ? 11.120 -1.098 12.842 1.00 90.62 262 VAL A O 1
ATOM 2051 N N . ALA A 1 263 ? 9.580 -0.629 11.271 1.00 91.94 263 ALA A N 1
ATOM 2052 C CA . ALA A 1 263 ? 9.699 0.811 11.358 1.00 91.94 263 ALA A CA 1
ATOM 2053 C C . ALA A 1 263 ? 8.327 1.479 11.459 1.00 91.94 263 ALA A C 1
ATOM 2055 O O . ALA A 1 263 ? 7.320 0.981 10.960 1.00 91.94 263 ALA A O 1
ATOM 2056 N N . ARG A 1 264 ? 8.297 2.645 12.093 1.00 93.19 264 ARG A N 1
ATOM 2057 C CA . ARG A 1 264 ? 7.177 3.576 12.088 1.00 93.19 264 ARG A CA 1
ATOM 2058 C C . ARG A 1 264 ? 7.406 4.589 10.975 1.00 93.19 264 ARG A C 1
ATOM 2060 O O . ARG A 1 264 ? 8.436 5.252 10.937 1.00 93.19 264 ARG A O 1
ATOM 2067 N N . LEU A 1 265 ? 6.436 4.729 10.085 1.00 93.50 265 LEU A N 1
ATOM 2068 C CA . LEU A 1 265 ? 6.488 5.619 8.935 1.00 93.50 265 LEU A CA 1
ATOM 2069 C C . LEU A 1 265 ? 5.381 6.666 9.006 1.00 93.50 265 LEU A C 1
ATOM 2071 O O . LEU A 1 265 ? 4.195 6.344 9.050 1.00 93.50 265 LEU A O 1
ATOM 2075 N N . VAL A 1 266 ? 5.774 7.931 8.928 1.00 94.00 266 VAL A N 1
ATOM 2076 C CA . VAL A 1 266 ? 4.875 9.073 8.770 1.00 94.00 266 VAL A CA 1
ATOM 2077 C C . VAL A 1 266 ? 5.267 9.806 7.490 1.00 94.00 266 VAL A C 1
ATOM 2079 O O . VAL A 1 266 ? 6.346 10.384 7.381 1.00 94.00 266 VAL A O 1
ATOM 2082 N N . VAL A 1 267 ? 4.383 9.776 6.489 1.00 91.00 267 VAL A N 1
ATOM 2083 C CA . VAL A 1 267 ? 4.685 10.291 5.139 1.00 91.00 267 VAL A CA 1
ATOM 2084 C C . VAL A 1 267 ? 4.801 11.818 5.107 1.00 91.00 267 VAL A C 1
ATOM 2086 O O . VAL A 1 267 ? 5.584 12.368 4.336 1.00 91.00 267 VAL A O 1
ATOM 2089 N N . LYS A 1 268 ? 3.973 12.506 5.892 1.00 91.44 268 LYS A N 1
ATOM 2090 C CA . LYS A 1 268 ? 3.914 13.967 6.013 1.00 91.44 268 LYS A CA 1
ATOM 2091 C C . LYS A 1 268 ? 3.486 14.318 7.429 1.00 91.44 268 LYS A C 1
ATOM 2093 O O . LYS A 1 268 ? 2.844 13.500 8.078 1.00 91.44 268 LYS A O 1
ATOM 2098 N N . GLU A 1 269 ? 3.790 15.533 7.861 1.00 90.25 269 GLU A N 1
ATOM 2099 C CA . GLU A 1 269 ? 3.307 16.053 9.141 1.00 90.25 269 GLU A CA 1
ATOM 2100 C C . GLU A 1 269 ? 1.779 15.927 9.243 1.00 90.25 269 GLU A C 1
ATOM 2102 O O . GLU A 1 269 ? 1.058 16.080 8.249 1.00 90.25 269 GLU A O 1
ATOM 2107 N N . ASN A 1 270 ? 1.304 15.593 10.443 1.00 89.19 270 ASN A N 1
ATOM 2108 C CA . ASN A 1 270 ? -0.108 15.358 10.780 1.00 89.19 270 ASN A CA 1
ATOM 2109 C C . ASN A 1 270 ? -0.806 14.258 9.956 1.00 89.19 270 ASN A C 1
ATOM 2111 O O . ASN A 1 270 ? -2.033 14.247 9.817 1.00 89.19 270 ASN A O 1
ATOM 2115 N N . LYS A 1 271 ? -0.044 13.324 9.369 1.00 92.44 271 LYS A N 1
ATOM 2116 C CA . LYS A 1 271 ? -0.595 12.088 8.800 1.00 92.44 271 LYS A CA 1
ATOM 2117 C C . LYS A 1 271 ? -0.499 10.947 9.805 1.00 92.44 271 LYS A C 1
ATOM 2119 O O . LYS A 1 271 ? 0.512 10.830 10.486 1.00 92.44 271 LYS A O 1
ATOM 2124 N N . PRO A 1 272 ? -1.510 10.059 9.847 1.00 92.00 272 PRO A N 1
ATOM 2125 C CA . PRO A 1 272 ? -1.491 8.943 10.777 1.00 92.00 272 PRO A CA 1
ATOM 2126 C C . PRO A 1 272 ? -0.222 8.104 10.562 1.00 92.00 272 PRO A C 1
ATOM 2128 O O . PRO A 1 272 ? 0.151 7.855 9.407 1.00 92.00 272 PRO A O 1
ATOM 2131 N N . PRO A 1 273 ? 0.450 7.689 11.649 1.00 93.69 273 PRO A N 1
ATOM 2132 C CA . PRO A 1 273 ? 1.624 6.848 11.549 1.00 93.69 273 PRO A CA 1
ATOM 2133 C C . PRO A 1 273 ? 1.211 5.472 11.043 1.00 93.69 273 PRO A C 1
ATOM 2135 O O . PRO A 1 273 ? 0.148 4.958 11.383 1.00 93.69 273 PRO A O 1
ATOM 2138 N N . VAL A 1 274 ? 2.071 4.870 10.236 1.00 93.62 274 VAL A N 1
ATOM 2139 C CA . VAL A 1 274 ? 1.888 3.527 9.699 1.00 93.62 274 VAL A CA 1
ATOM 2140 C C . VAL A 1 274 ? 3.054 2.675 10.163 1.00 93.62 274 VAL A C 1
ATOM 2142 O O . VAL A 1 274 ? 4.203 3.093 10.043 1.00 93.62 274 VAL A O 1
ATOM 2145 N N . ILE A 1 275 ? 2.781 1.484 10.687 1.00 93.44 275 ILE A N 1
ATOM 2146 C CA . ILE A 1 275 ? 3.841 0.520 10.985 1.00 93.44 275 ILE A CA 1
ATOM 2147 C C . ILE A 1 275 ? 4.164 -0.232 9.693 1.00 93.44 275 ILE A C 1
ATOM 2149 O O . ILE A 1 275 ? 3.263 -0.709 9.004 1.00 93.44 275 ILE A O 1
ATOM 2153 N N . VAL A 1 276 ? 5.444 -0.316 9.346 1.00 92.38 276 VAL A N 1
ATOM 2154 C CA . VAL A 1 276 ? 5.935 -0.971 8.133 1.00 92.38 276 VAL A CA 1
ATOM 2155 C C . VAL A 1 276 ? 7.009 -2.002 8.466 1.00 92.38 276 VAL A C 1
ATOM 2157 O O . VAL A 1 276 ? 7.842 -1.797 9.348 1.00 92.38 276 VAL A O 1
ATOM 2160 N N . LEU A 1 277 ? 6.991 -3.113 7.741 1.00 91.12 277 LEU A N 1
ATOM 2161 C CA . LEU A 1 277 ? 8.049 -4.110 7.701 1.00 91.12 277 LEU A CA 1
ATOM 2162 C C . LEU A 1 277 ? 8.979 -3.781 6.534 1.00 91.12 277 LEU A C 1
ATOM 2164 O O . LEU A 1 277 ? 8.509 -3.588 5.416 1.00 91.12 277 LEU A O 1
ATOM 2168 N N . LEU A 1 278 ? 10.280 -3.736 6.788 1.00 89.62 278 LEU A N 1
ATOM 2169 C CA . LEU A 1 278 ? 11.327 -3.511 5.801 1.00 89.62 278 LEU A CA 1
ATOM 2170 C C . LEU A 1 278 ? 12.034 -4.842 5.532 1.00 89.62 278 LEU A C 1
ATOM 2172 O O . LEU A 1 278 ? 12.760 -5.361 6.386 1.00 89.62 278 LEU A O 1
ATOM 2176 N N . ALA A 1 279 ? 11.801 -5.386 4.342 1.00 86.38 279 ALA A N 1
ATOM 2177 C CA . ALA A 1 279 ? 12.433 -6.594 3.838 1.00 86.38 279 ALA A CA 1
ATOM 2178 C C . ALA A 1 279 ? 13.553 -6.234 2.856 1.00 86.38 279 ALA A C 1
ATOM 2180 O O . ALA A 1 279 ? 13.308 -5.517 1.886 1.00 86.38 279 ALA A O 1
ATOM 2181 N N . PRO A 1 280 ? 14.787 -6.697 3.076 1.00 85.94 280 PRO A N 1
ATOM 2182 C CA . PRO A 1 280 ? 15.878 -6.384 2.170 1.00 85.94 280 PRO A CA 1
ATOM 2183 C C . PRO A 1 280 ? 15.768 -7.172 0.855 1.00 85.94 280 PRO A C 1
ATOM 2185 O O . PRO A 1 280 ? 15.451 -8.359 0.854 1.00 85.94 280 PRO A O 1
ATOM 2188 N N . SER A 1 281 ? 16.034 -6.501 -0.267 1.00 83.06 281 SER A N 1
ATOM 2189 C CA . SER A 1 281 ? 16.012 -7.077 -1.615 1.00 83.06 281 SER A CA 1
ATOM 2190 C C . SER A 1 281 ? 17.270 -6.661 -2.370 1.00 83.06 281 SER A C 1
ATOM 2192 O O . SER A 1 281 ? 17.525 -5.466 -2.546 1.00 83.06 281 SER A O 1
ATOM 2194 N N . ILE A 1 282 ? 18.033 -7.656 -2.823 1.00 84.00 282 ILE A N 1
ATOM 2195 C CA . ILE A 1 282 ? 19.271 -7.478 -3.587 1.00 84.00 282 ILE A CA 1
ATOM 2196 C C . ILE A 1 282 ? 18.960 -7.825 -5.040 1.00 84.00 282 ILE A C 1
ATOM 2198 O O . ILE A 1 282 ? 18.687 -8.981 -5.356 1.00 84.00 282 ILE A O 1
ATOM 2202 N N . GLU A 1 283 ? 18.971 -6.821 -5.911 1.00 83.12 283 GLU A N 1
ATOM 2203 C CA . GLU A 1 283 ? 18.874 -7.006 -7.359 1.00 83.12 283 GLU A CA 1
ATOM 2204 C C . GLU A 1 283 ? 20.242 -6.695 -7.999 1.00 83.12 283 GLU A C 1
ATOM 2206 O O . GLU A 1 283 ? 21.030 -5.949 -7.416 1.00 83.12 283 GLU A O 1
ATOM 2211 N N . PRO A 1 284 ? 20.564 -7.234 -9.192 1.00 84.56 284 PRO A N 1
ATOM 2212 C CA . PRO A 1 284 ? 21.888 -7.054 -9.802 1.00 84.56 284 PRO A CA 1
ATOM 2213 C C . PRO A 1 284 ? 22.293 -5.589 -10.031 1.00 84.56 284 PRO A C 1
ATOM 2215 O O . PRO A 1 284 ? 23.480 -5.272 -10.060 1.00 84.56 284 PRO A O 1
ATOM 2218 N N . GLU A 1 285 ? 21.316 -4.698 -10.221 1.00 85.19 285 GLU A N 1
ATOM 2219 C CA . GLU A 1 285 ? 21.543 -3.279 -10.517 1.00 85.19 285 GLU A CA 1
ATOM 2220 C C . GLU A 1 285 ? 21.478 -2.374 -9.277 1.00 85.19 285 GLU A C 1
ATOM 2222 O O . GLU A 1 285 ? 22.058 -1.285 -9.287 1.00 85.19 285 GLU A O 1
ATOM 2227 N N . TYR A 1 286 ? 20.757 -2.780 -8.228 1.00 82.44 286 TYR A N 1
ATOM 2228 C CA . TYR A 1 286 ? 20.540 -1.965 -7.035 1.00 82.44 286 TYR A CA 1
ATOM 2229 C C . TYR A 1 286 ? 20.125 -2.798 -5.818 1.00 82.44 286 TYR A C 1
ATOM 2231 O O . TYR A 1 286 ? 19.516 -3.860 -5.919 1.00 82.44 286 TYR A O 1
ATOM 2239 N N . GLU A 1 287 ? 20.378 -2.241 -4.638 1.00 85.12 287 GLU A N 1
ATOM 2240 C CA . GLU A 1 287 ? 19.902 -2.772 -3.364 1.00 85.12 287 GLU A CA 1
ATOM 2241 C C . GLU A 1 287 ? 18.836 -1.853 -2.790 1.00 85.12 287 GLU A C 1
ATOM 2243 O O . GLU A 1 287 ? 18.978 -0.627 -2.793 1.00 85.12 287 GLU A O 1
ATOM 2248 N N . CYS A 1 288 ? 17.755 -2.438 -2.283 1.00 87.00 288 CYS A N 1
ATOM 2249 C CA . CYS A 1 288 ? 16.673 -1.669 -1.689 1.00 87.00 288 CYS A CA 1
ATOM 2250 C C . CYS A 1 288 ? 16.025 -2.397 -0.511 1.00 87.00 288 CYS A C 1
ATOM 2252 O O . CYS A 1 288 ? 16.211 -3.595 -0.296 1.00 87.00 288 CYS A O 1
ATOM 2254 N N . LEU A 1 289 ? 15.245 -1.642 0.261 1.00 88.12 289 LEU A N 1
ATOM 2255 C CA . LEU A 1 289 ? 14.348 -2.181 1.273 1.00 88.12 289 LEU A CA 1
ATOM 2256 C C . LEU A 1 289 ? 12.925 -2.140 0.715 1.00 88.12 289 LEU A C 1
ATOM 2258 O O . LEU A 1 289 ? 12.424 -1.076 0.349 1.00 88.12 289 LEU A O 1
ATOM 2262 N N . LEU A 1 290 ? 12.280 -3.299 0.651 1.00 89.31 290 LEU A N 1
ATOM 2263 C CA . LEU A 1 290 ? 10.869 -3.434 0.330 1.00 89.31 290 LEU A CA 1
ATOM 2264 C C . LEU A 1 290 ? 10.057 -3.184 1.586 1.00 89.31 290 LEU A C 1
ATOM 2266 O O . LEU A 1 290 ? 10.221 -3.870 2.591 1.00 89.31 290 LEU A O 1
ATOM 2270 N N . GLU A 1 291 ? 9.178 -2.197 1.518 1.00 89.00 291 GLU A N 1
ATOM 2271 C CA . GLU A 1 291 ? 8.259 -1.899 2.604 1.00 89.00 291 GLU A CA 1
ATOM 2272 C C . GLU A 1 291 ? 6.922 -2.618 2.413 1.00 89.00 291 GLU A C 1
ATOM 2274 O O . GLU A 1 291 ? 6.365 -2.657 1.313 1.00 89.00 291 GLU A O 1
ATOM 2279 N N . VAL A 1 292 ? 6.378 -3.147 3.505 1.00 90.44 292 VAL A N 1
ATOM 2280 C CA . VAL A 1 292 ? 5.014 -3.681 3.571 1.00 90.44 292 VAL A CA 1
ATOM 2281 C C . VAL A 1 292 ? 4.341 -3.137 4.824 1.00 90.44 292 VAL A C 1
ATOM 2283 O O . VAL A 1 292 ? 4.900 -3.215 5.913 1.00 90.44 292 VAL A O 1
ATOM 2286 N N . GLN A 1 293 ? 3.139 -2.579 4.690 1.00 91.69 293 GLN A N 1
ATOM 2287 C CA . GLN A 1 293 ? 2.369 -2.099 5.837 1.00 91.69 293 GLN A CA 1
ATOM 2288 C C . GLN A 1 293 ? 1.941 -3.270 6.731 1.00 91.69 293 GLN A C 1
ATOM 2290 O O . GLN A 1 293 ? 1.352 -4.239 6.252 1.00 91.69 293 GLN A O 1
ATOM 2295 N N . LEU A 1 294 ? 2.206 -3.150 8.030 1.00 91.69 294 LEU A N 1
ATOM 2296 C CA . LEU A 1 294 ? 1.733 -4.079 9.047 1.00 91.69 294 LEU A CA 1
ATOM 2297 C C . LEU A 1 294 ? 0.368 -3.630 9.596 1.00 91.69 294 LEU A C 1
ATOM 2299 O O . LEU A 1 294 ? 0.110 -2.425 9.680 1.00 91.69 294 LEU A O 1
ATOM 2303 N N . PRO A 1 295 ? -0.510 -4.583 9.959 1.00 93.19 295 PRO A N 1
ATOM 2304 C CA . PRO A 1 295 ? -1.801 -4.274 10.563 1.00 93.19 295 PRO A CA 1
ATOM 2305 C C . PRO A 1 295 ? -1.635 -3.755 11.995 1.00 93.19 295 PRO A C 1
ATOM 2307 O O . PRO A 1 295 ? -0.745 -4.197 12.728 1.00 93.19 295 PRO A O 1
ATOM 2310 N N . PHE A 1 296 ? -2.531 -2.863 12.412 1.00 92.69 296 PHE A N 1
ATOM 2311 C CA . PHE A 1 296 ? -2.662 -2.479 13.814 1.00 92.69 296 PHE A CA 1
ATOM 2312 C C . PHE A 1 296 ? -3.501 -3.495 14.601 1.00 92.69 296 PHE A C 1
ATOM 2314 O O . PHE A 1 296 ? -4.122 -4.398 14.036 1.00 92.69 296 PHE A O 1
ATOM 2321 N N . ALA A 1 297 ? -3.529 -3.357 15.929 1.00 92.44 297 ALA A N 1
ATOM 2322 C CA . ALA A 1 297 ? -4.292 -4.253 16.798 1.00 92.44 297 ALA A CA 1
ATOM 2323 C C . ALA A 1 297 ? -5.798 -4.226 16.474 1.00 92.44 297 ALA A C 1
ATOM 2325 O O . ALA A 1 297 ? -6.473 -5.249 16.566 1.00 92.44 297 ALA A O 1
ATOM 2326 N N . GLU A 1 298 ? -6.304 -3.071 16.047 1.00 92.25 298 GLU A N 1
ATOM 2327 C CA . GLU A 1 298 ? -7.689 -2.832 15.649 1.00 92.25 298 GLU A CA 1
ATOM 2328 C C . GLU A 1 298 ? -8.047 -3.488 14.303 1.00 92.25 298 GLU A C 1
ATOM 2330 O O . GLU A 1 298 ? -9.217 -3.790 14.056 1.00 92.25 298 GLU A O 1
ATOM 2335 N N . ASP A 1 299 ? -7.054 -3.751 13.447 1.00 92.31 299 ASP A N 1
ATOM 2336 C CA . ASP A 1 299 ? -7.252 -4.382 12.136 1.00 92.31 299 ASP A CA 1
ATOM 2337 C C . ASP A 1 299 ? -7.391 -5.913 12.243 1.00 92.31 299 ASP A C 1
ATOM 2339 O O . ASP A 1 299 ? -7.967 -6.565 11.364 1.00 92.31 299 ASP A O 1
ATOM 2343 N N . VAL A 1 300 ? -6.880 -6.515 13.324 1.00 91.50 300 VAL A N 1
ATOM 2344 C CA . VAL A 1 300 ? -6.862 -7.971 13.510 1.00 91.50 300 VAL A CA 1
ATOM 2345 C C . VAL A 1 300 ? -8.227 -8.483 13.972 1.00 91.50 300 VAL A C 1
ATOM 2347 O O . VAL A 1 300 ? -8.673 -8.247 15.094 1.00 91.50 300 VAL A O 1
ATOM 2350 N N . ARG A 1 301 ? -8.880 -9.289 13.125 1.00 92.44 301 ARG A N 1
ATOM 2351 C CA . ARG A 1 301 ? -10.147 -9.964 13.452 1.00 92.44 301 ARG A CA 1
ATOM 2352 C C . ARG A 1 301 ? -9.908 -11.421 13.835 1.00 92.44 301 ARG A C 1
ATOM 2354 O O . ARG A 1 301 ? -9.588 -12.256 12.992 1.00 92.44 301 ARG A O 1
ATOM 2361 N N . THR A 1 302 ? -10.099 -11.747 15.110 1.00 92.38 302 THR A N 1
ATOM 2362 C CA . THR A 1 302 ? -9.865 -13.095 15.648 1.00 92.38 302 THR A CA 1
ATOM 2363 C C . THR A 1 302 ? -11.101 -13.990 15.517 1.00 92.38 302 THR A C 1
ATOM 2365 O O . THR A 1 302 ? -11.877 -14.184 16.453 1.00 92.38 302 THR A O 1
ATOM 2368 N N . TYR A 1 303 ? -11.287 -14.579 14.335 1.00 93.81 303 TYR A N 1
ATOM 2369 C CA . TYR A 1 303 ? -12.307 -15.608 14.123 1.00 93.81 303 TYR A CA 1
ATOM 2370 C C . TYR A 1 303 ? -11.806 -16.981 14.574 1.00 93.81 303 TYR A C 1
ATOM 2372 O O . TYR A 1 303 ? -10.685 -17.385 14.269 1.00 93.81 303 TYR A O 1
ATOM 2380 N N . ARG A 1 304 ? -12.651 -17.724 15.292 1.00 90.06 304 ARG A N 1
ATOM 2381 C CA . ARG A 1 304 ? -12.356 -19.106 15.685 1.00 90.06 304 ARG A CA 1
ATOM 2382 C C . ARG A 1 304 ? -12.960 -20.058 14.665 1.00 90.06 304 ARG A C 1
ATOM 2384 O O . ARG A 1 304 ? -14.180 -20.145 14.559 1.00 90.06 304 ARG A O 1
ATOM 2391 N N . PHE A 1 305 ? -12.106 -20.781 13.952 1.00 88.88 305 PHE A N 1
ATOM 2392 C CA . PHE A 1 305 ? -12.520 -21.834 13.031 1.00 88.88 305 PHE A CA 1
ATOM 2393 C C . PHE A 1 305 ? -12.339 -23.212 13.679 1.00 88.88 305 PHE A C 1
ATOM 2395 O O . PHE A 1 305 ? -11.346 -23.424 14.382 1.00 88.88 305 PHE A O 1
ATOM 2402 N N . PRO A 1 306 ? -13.278 -24.156 13.480 1.00 85.81 306 PRO A N 1
ATOM 2403 C CA . PRO A 1 306 ? -13.058 -25.539 13.878 1.00 85.81 306 PRO A CA 1
ATOM 2404 C C . PRO A 1 306 ? -11.916 -26.148 13.044 1.00 85.81 306 PRO A C 1
ATOM 2406 O O . PRO A 1 306 ? -11.790 -25.822 11.861 1.00 85.81 306 PRO A O 1
ATOM 2409 N N . PRO A 1 307 ? -11.085 -27.031 13.626 1.00 86.25 307 PRO A N 1
ATOM 2410 C CA . PRO A 1 307 ? -10.025 -27.694 12.877 1.00 86.25 307 PRO A CA 1
ATOM 2411 C C . PRO A 1 307 ? -10.628 -28.570 11.774 1.00 86.25 307 PRO A C 1
ATOM 2413 O O . PRO A 1 307 ? -11.581 -29.309 12.014 1.00 86.25 307 PRO A O 1
ATOM 2416 N N . LEU A 1 308 ? -10.065 -28.500 10.568 1.00 85.31 308 LEU A N 1
ATOM 2417 C CA . LEU A 1 308 ? -10.530 -29.302 9.428 1.00 85.31 308 LEU A CA 1
ATOM 2418 C C . LEU A 1 308 ? -10.006 -30.741 9.475 1.00 85.31 308 LEU A C 1
ATOM 2420 O O . LEU A 1 308 ? -10.673 -31.658 9.014 1.00 85.31 308 LEU A O 1
ATOM 2424 N N . ASP A 1 309 ? -8.839 -30.933 10.086 1.00 82.75 309 ASP A N 1
ATOM 2425 C CA . ASP A 1 309 ? -8.138 -32.218 10.155 1.00 82.75 309 ASP A CA 1
ATOM 2426 C C . ASP A 1 309 ? -8.750 -33.188 11.184 1.00 82.75 309 ASP A C 1
ATOM 2428 O O . ASP A 1 309 ? -8.499 -34.390 11.185 1.00 82.75 309 ASP A O 1
ATOM 2432 N N . LYS A 1 310 ? -9.566 -32.674 12.114 1.00 82.56 310 LYS A N 1
ATOM 2433 C CA . LYS A 1 310 ? -10.154 -33.470 13.198 1.00 82.56 310 LYS A CA 1
ATOM 2434 C C . LYS A 1 310 ? -11.576 -33.030 13.469 1.00 82.56 310 LYS A C 1
ATOM 2436 O O . LYS A 1 310 ? -11.833 -31.867 13.761 1.00 82.56 310 LYS A O 1
ATOM 2441 N N . VAL A 1 311 ? -12.494 -33.990 13.497 1.00 82.81 311 VAL A N 1
ATOM 2442 C CA . VAL A 1 311 ? -13.869 -33.725 13.921 1.00 82.81 311 VAL A CA 1
ATOM 2443 C C . VAL A 1 311 ? -13.962 -33.933 15.426 1.00 82.81 311 VAL A C 1
ATOM 2445 O O . VAL A 1 311 ? -13.869 -35.056 15.928 1.00 82.81 311 VAL A O 1
ATOM 2448 N N . ILE A 1 312 ? -14.119 -32.825 16.148 1.00 83.38 312 ILE A N 1
ATOM 2449 C CA . ILE A 1 312 ? -14.297 -32.811 17.599 1.00 83.38 312 ILE A CA 1
ATOM 2450 C C . ILE A 1 312 ? -15.798 -32.761 17.880 1.00 83.38 312 ILE A C 1
ATOM 2452 O O . ILE A 1 312 ? -16.493 -31.826 17.485 1.00 83.38 312 ILE A O 1
ATOM 2456 N N . THR A 1 313 ? -16.314 -33.789 18.548 1.00 81.94 313 THR A N 1
ATOM 2457 C CA . THR A 1 313 ? -17.703 -33.788 19.038 1.00 81.94 313 THR A CA 1
ATOM 2458 C C . THR A 1 313 ? -17.874 -32.782 20.181 1.00 81.94 313 THR A C 1
ATOM 2460 O O . THR A 1 313 ? -16.902 -32.412 20.832 1.00 81.94 313 THR A O 1
ATOM 2463 N N . VAL A 1 314 ? -19.109 -32.376 20.501 1.00 81.94 314 VAL A N 1
ATOM 2464 C CA . VAL A 1 314 ? -19.396 -31.469 21.640 1.00 81.94 314 VAL A CA 1
ATOM 2465 C C . VAL A 1 314 ? -18.837 -32.016 22.970 1.00 81.94 314 VAL A C 1
ATOM 2467 O O . VAL A 1 314 ? -18.515 -31.258 23.876 1.00 81.94 314 VAL A O 1
ATOM 2470 N N . SER A 1 315 ? -18.653 -33.337 23.062 1.00 78.94 315 SER A N 1
ATOM 2471 C CA . SER A 1 315 ? -18.056 -34.043 24.204 1.00 78.94 315 SER A CA 1
ATOM 2472 C C . SER A 1 315 ? -16.518 -34.097 24.195 1.00 78.94 315 SER A C 1
ATOM 2474 O O . SER A 1 315 ? -15.936 -34.769 25.040 1.00 78.94 315 SER A O 1
ATOM 2476 N N . GLY A 1 316 ? -15.844 -33.462 23.231 1.00 80.06 316 GLY A N 1
ATOM 2477 C CA . GLY A 1 316 ? -14.380 -33.437 23.118 1.00 80.06 316 GLY A CA 1
ATOM 2478 C C . GLY A 1 316 ? -13.745 -34.706 22.535 1.00 80.06 316 GLY A C 1
ATOM 2479 O O . GLY A 1 316 ? -12.524 -34.774 22.409 1.00 80.06 316 GLY A O 1
ATOM 2480 N N . LYS A 1 317 ? -14.535 -35.718 22.147 1.00 82.88 317 LYS A N 1
ATOM 2481 C CA . LYS A 1 317 ? -14.007 -36.942 21.525 1.00 82.88 317 LYS A CA 1
ATOM 2482 C C . LYS A 1 317 ? -13.604 -36.661 20.078 1.00 82.88 317 LYS A C 1
ATOM 2484 O O . LYS A 1 317 ? -14.433 -36.179 19.300 1.00 82.88 317 LYS A O 1
ATOM 2489 N N . VAL A 1 318 ? -12.357 -36.995 19.746 1.00 83.88 318 VAL A N 1
ATOM 2490 C CA . VAL A 1 318 ? -11.794 -36.904 18.393 1.00 83.88 318 VAL A CA 1
ATOM 2491 C C . VAL A 1 318 ? -12.272 -38.097 17.573 1.00 83.88 318 VAL A C 1
ATOM 2493 O O . VAL A 1 318 ? -12.072 -39.248 17.964 1.00 83.88 318 VAL A O 1
ATOM 2496 N N . VAL A 1 319 ? -12.922 -37.817 16.447 1.00 80.19 319 VAL A N 1
ATOM 2497 C CA . VAL A 1 319 ? -13.355 -38.825 15.478 1.00 80.19 319 VAL A CA 1
ATOM 2498 C C . VAL A 1 319 ? -12.349 -38.859 14.333 1.00 80.19 319 VAL A C 1
ATOM 2500 O O . VAL A 1 319 ? -12.051 -37.822 13.750 1.00 80.19 319 VAL A O 1
ATOM 2503 N N . THR A 1 320 ? -11.830 -40.049 14.030 1.00 74.88 320 THR A N 1
ATOM 2504 C CA . THR A 1 320 ? -10.830 -40.282 12.973 1.00 74.88 320 THR A CA 1
ATOM 2505 C C . THR A 1 320 ? -11.448 -40.649 11.627 1.00 74.88 320 THR A C 1
ATOM 2507 O O . THR A 1 320 ? -10.827 -40.439 10.597 1.00 74.88 320 THR A O 1
ATOM 2510 N N . GLN A 1 321 ? -12.675 -41.172 11.619 1.00 74.88 321 GLN A N 1
ATOM 2511 C CA . GLN A 1 321 ? -13.421 -41.491 10.403 1.00 74.88 321 GLN A CA 1
ATOM 2512 C C . GLN A 1 321 ? -14.731 -40.711 10.410 1.00 74.88 321 GLN A C 1
ATOM 2514 O O . GLN A 1 321 ? -15.641 -40.990 11.190 1.00 74.88 321 GLN A O 1
ATOM 2519 N N . HIS A 1 322 ? -14.811 -39.688 9.568 1.00 77.94 322 HIS A N 1
ATOM 2520 C CA . HIS A 1 322 ? -15.992 -38.850 9.423 1.00 77.94 322 HIS A CA 1
ATOM 2521 C C . HIS A 1 322 ? -16.160 -38.480 7.952 1.00 77.94 322 HIS A C 1
ATOM 2523 O O . HIS A 1 322 ? -15.179 -38.379 7.229 1.00 77.94 322 HIS A O 1
ATOM 2529 N N . ARG A 1 323 ? -17.395 -38.203 7.517 1.00 82.50 323 ARG A N 1
ATOM 2530 C CA . ARG A 1 323 ? -17.702 -37.793 6.133 1.00 82.50 323 ARG A CA 1
ATOM 2531 C C . ARG A 1 323 ? -16.888 -36.583 5.651 1.00 82.50 323 ARG A C 1
ATOM 2533 O O . ARG A 1 323 ? -16.674 -36.420 4.461 1.00 82.50 323 ARG A O 1
ATOM 2540 N N . ASN A 1 324 ? -16.489 -35.724 6.584 1.00 80.31 324 ASN A N 1
ATOM 2541 C CA . ASN A 1 324 ? -15.740 -34.497 6.303 1.00 80.31 324 ASN A CA 1
ATOM 2542 C C . ASN A 1 324 ? -14.216 -34.685 6.413 1.00 80.31 324 ASN A C 1
ATOM 2544 O O . ASN A 1 324 ? -13.497 -33.705 6.272 1.00 80.31 324 ASN A O 1
ATOM 2548 N N . LEU A 1 325 ? -13.737 -35.896 6.716 1.00 85.88 325 LEU A N 1
ATOM 2549 C CA . LEU A 1 325 ? -12.314 -36.227 6.718 1.00 85.88 325 LEU A CA 1
ATOM 2550 C C . LEU A 1 325 ? -11.979 -36.966 5.415 1.00 85.88 325 LEU A C 1
ATOM 2552 O O . LEU A 1 325 ? -12.784 -37.792 4.974 1.00 85.88 325 LEU A O 1
ATOM 2556 N N . PRO A 1 326 ? -10.835 -36.665 4.783 1.00 87.94 326 PRO A N 1
ATOM 2557 C CA . PRO A 1 326 ? -10.450 -37.306 3.535 1.00 87.94 326 PRO A CA 1
ATOM 2558 C C . PRO A 1 326 ? -10.125 -38.789 3.757 1.00 87.94 326 PRO A C 1
ATOM 2560 O O . PRO A 1 326 ? -9.549 -39.161 4.778 1.00 87.94 326 PRO A O 1
ATOM 2563 N N . SER A 1 327 ? -10.496 -39.634 2.795 1.00 88.12 327 SER A N 1
ATOM 2564 C CA . SER A 1 327 ? -10.021 -41.018 2.717 1.00 88.12 327 SER A CA 1
ATOM 2565 C C . SER A 1 327 ? -8.673 -41.086 1.997 1.00 88.12 327 SER A C 1
ATOM 2567 O O . SER A 1 327 ? -8.362 -40.211 1.189 1.00 88.12 327 SER A O 1
ATOM 2569 N N . ASP A 1 328 ? -7.905 -42.151 2.227 1.00 90.19 328 ASP A N 1
ATOM 2570 C CA . ASP A 1 328 ? -6.599 -42.347 1.579 1.00 90.19 328 ASP A CA 1
ATOM 2571 C C . ASP A 1 328 ? -6.712 -42.354 0.042 1.00 90.19 328 ASP A C 1
ATOM 2573 O O . ASP A 1 328 ? -5.922 -41.708 -0.643 1.00 90.19 328 ASP A O 1
ATOM 2577 N N . ASP A 1 329 ? -7.766 -42.973 -0.500 1.00 92.31 329 ASP A N 1
ATOM 2578 C CA . ASP A 1 329 ? -8.058 -42.957 -1.941 1.00 92.31 329 ASP A CA 1
ATOM 2579 C C . ASP A 1 329 ? -8.298 -41.534 -2.474 1.00 92.31 329 ASP A C 1
ATOM 2581 O O . ASP A 1 329 ? -7.879 -41.192 -3.580 1.00 92.31 329 ASP A O 1
ATOM 2585 N N . LEU A 1 330 ? -8.971 -40.683 -1.690 1.00 89.94 330 LEU A N 1
ATOM 2586 C CA . LEU A 1 330 ? -9.226 -39.295 -2.074 1.00 89.94 330 LEU A CA 1
ATOM 2587 C C . LEU A 1 330 ? -7.925 -38.486 -2.073 1.00 89.94 330 LEU A C 1
ATOM 2589 O O . LEU A 1 330 ? -7.739 -37.645 -2.950 1.00 89.94 330 LEU A O 1
ATOM 2593 N N . LEU A 1 331 ? -7.024 -38.749 -1.121 1.00 91.44 331 LEU A N 1
ATOM 2594 C CA . LEU A 1 331 ? -5.707 -38.113 -1.064 1.00 91.44 331 LEU A CA 1
ATOM 2595 C C . LEU A 1 331 ? -4.843 -38.496 -2.275 1.00 91.44 331 LEU A C 1
ATOM 2597 O O . LEU A 1 331 ? -4.225 -37.612 -2.865 1.00 91.44 331 LEU A O 1
ATOM 2601 N N . ASP A 1 332 ? -4.851 -39.765 -2.697 1.00 95.44 332 ASP A N 1
ATOM 2602 C CA . ASP A 1 332 ? -4.113 -40.224 -3.888 1.00 95.44 332 ASP A CA 1
ATOM 2603 C C . ASP A 1 332 ? -4.642 -39.581 -5.181 1.00 95.44 332 ASP A C 1
ATOM 2605 O O . ASP A 1 332 ? -3.877 -39.068 -6.003 1.00 95.44 332 ASP A O 1
ATOM 2609 N N . VAL A 1 333 ? -5.969 -39.538 -5.351 1.00 95.69 333 VAL A N 1
ATOM 2610 C CA . VAL A 1 333 ? -6.590 -38.883 -6.514 1.00 95.69 333 VAL A CA 1
ATOM 2611 C C . VAL A 1 333 ? -6.319 -37.376 -6.509 1.00 95.69 333 VAL A C 1
ATOM 2613 O O . VAL A 1 333 ? -6.026 -36.809 -7.563 1.00 95.69 333 VAL A O 1
ATOM 2616 N N . MET A 1 334 ? -6.366 -36.726 -5.342 1.00 94.31 334 MET A N 1
ATOM 2617 C CA . MET A 1 334 ? -6.059 -35.301 -5.222 1.00 94.31 334 MET A CA 1
ATOM 2618 C C . MET A 1 334 ? -4.587 -35.010 -5.535 1.00 94.31 334 MET A C 1
ATOM 2620 O O . MET A 1 334 ? -4.302 -34.028 -6.215 1.00 94.31 33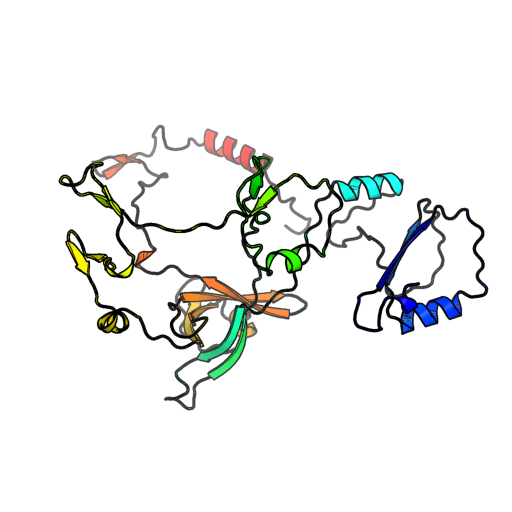4 MET A O 1
ATOM 2624 N N . GLY A 1 335 ? -3.660 -35.879 -5.121 1.00 94.62 335 GLY A N 1
ATOM 2625 C CA . GLY A 1 335 ? -2.245 -35.769 -5.483 1.00 94.62 335 GLY A CA 1
ATOM 2626 C C . GLY A 1 335 ? -2.033 -35.816 -6.999 1.00 94.62 335 GLY A C 1
ATOM 2627 O O . GLY A 1 335 ? -1.383 -34.941 -7.564 1.00 94.62 335 GLY A O 1
ATOM 2628 N N . LYS A 1 336 ? -2.673 -36.770 -7.687 1.00 95.56 336 LYS A N 1
ATOM 2629 C CA . LYS A 1 336 ? -2.641 -36.855 -9.160 1.00 95.56 336 LYS A CA 1
ATOM 2630 C C . LYS A 1 336 ? -3.220 -35.610 -9.831 1.00 95.56 336 LYS A C 1
ATOM 2632 O O . LYS A 1 336 ? -2.690 -35.161 -10.843 1.00 95.56 336 LYS A O 1
ATOM 2637 N N . TYR A 1 337 ? -4.296 -35.056 -9.273 1.00 95.00 337 TYR A N 1
ATOM 2638 C CA . TYR A 1 337 ? -4.915 -33.835 -9.782 1.00 95.00 337 TYR A CA 1
ATOM 2639 C C . TYR A 1 337 ? -3.989 -32.621 -9.649 1.00 95.00 337 TYR A C 1
ATOM 2641 O O . TYR A 1 337 ? -3.815 -31.892 -10.623 1.00 95.00 337 TYR A O 1
ATOM 2649 N N . VAL A 1 338 ? -3.354 -32.437 -8.486 1.00 93.88 338 VAL A N 1
ATOM 2650 C CA . VAL A 1 338 ? -2.390 -31.348 -8.255 1.00 93.88 338 VAL A CA 1
ATOM 2651 C C . VAL A 1 338 ? -1.222 -31.449 -9.233 1.00 93.88 338 VAL A C 1
ATOM 2653 O O . VAL A 1 338 ? -0.935 -30.471 -9.914 1.00 93.88 338 VAL A O 1
ATOM 2656 N N . ASN A 1 339 ? -0.642 -32.640 -9.398 1.00 90.19 339 ASN A N 1
ATOM 2657 C CA . ASN A 1 339 ? 0.462 -32.857 -10.339 1.00 90.19 339 ASN A CA 1
ATOM 2658 C C . ASN A 1 339 ? 0.049 -32.593 -11.797 1.00 90.19 339 ASN A C 1
ATOM 2660 O O . ASN A 1 339 ? 0.848 -32.132 -12.599 1.00 90.19 339 ASN A O 1
ATOM 2664 N N . SER A 1 340 ? -1.211 -32.859 -12.164 1.00 93.94 340 SER A N 1
ATOM 2665 C CA . SER A 1 340 ? -1.705 -32.559 -13.518 1.00 93.94 340 SER A CA 1
ATOM 2666 C C . SER A 1 340 ? -1.885 -31.063 -13.800 1.00 93.94 340 SER A C 1
ATOM 2668 O O . SER A 1 340 ? -2.040 -30.680 -14.958 1.00 93.94 340 SER A O 1
ATOM 2670 N N . MET A 1 341 ? -1.904 -30.231 -12.754 1.00 90.38 341 MET A N 1
ATOM 2671 C CA . MET A 1 341 ? -2.092 -28.778 -12.824 1.00 90.38 341 MET A CA 1
ATOM 2672 C C . MET A 1 341 ? -0.856 -28.004 -12.359 1.00 90.38 341 MET A C 1
ATOM 2674 O O . MET A 1 341 ? -0.955 -26.819 -12.031 1.00 90.38 341 MET A O 1
ATOM 2678 N N . GLU A 1 342 ? 0.294 -28.666 -12.302 1.00 87.38 342 GLU A N 1
ATOM 2679 C CA . GLU A 1 342 ? 1.558 -28.025 -11.980 1.00 87.38 342 GLU A CA 1
ATOM 2680 C C . GLU A 1 342 ? 1.965 -27.083 -13.124 1.00 87.38 342 GLU A C 1
ATOM 2682 O O . GLU A 1 342 ? 1.914 -27.448 -14.296 1.00 87.38 342 GLU A O 1
ATOM 2687 N N . LEU A 1 343 ? 2.275 -25.828 -12.780 1.00 87.12 343 LEU A N 1
ATOM 2688 C CA . LEU A 1 343 ? 2.612 -24.761 -13.738 1.00 87.12 343 LEU A CA 1
ATOM 2689 C C . LEU A 1 343 ? 4.112 -24.445 -13.772 1.00 87.12 343 LEU A C 1
ATOM 2691 O O . LEU A 1 343 ? 4.525 -23.537 -14.490 1.00 87.12 343 LEU A O 1
ATOM 2695 N N . VAL A 1 344 ? 4.898 -25.133 -12.947 1.00 85.44 344 VAL A N 1
ATOM 2696 C CA . VAL A 1 344 ? 6.351 -25.003 -12.893 1.00 85.44 344 VAL A CA 1
ATOM 2697 C C . VAL A 1 344 ? 6.905 -26.286 -13.485 1.00 85.44 344 VAL A C 1
ATOM 2699 O O . VAL A 1 344 ? 6.766 -27.349 -12.885 1.00 85.44 344 VAL A O 1
ATOM 2702 N N . ASP A 1 345 ? 7.482 -26.193 -14.677 1.00 77.38 345 ASP A N 1
ATOM 2703 C CA . ASP A 1 345 ? 8.288 -27.285 -15.201 1.00 77.38 345 ASP A CA 1
ATOM 2704 C C . ASP A 1 345 ? 9.563 -27.337 -14.353 1.00 77.38 345 ASP A C 1
ATOM 2706 O O . ASP A 1 345 ? 10.224 -26.316 -14.166 1.00 77.38 345 ASP A O 1
ATOM 2710 N N . ALA A 1 346 ? 9.878 -28.496 -13.775 1.00 70.50 346 ALA A N 1
ATOM 2711 C CA . ALA A 1 346 ? 11.144 -28.666 -13.077 1.00 70.50 346 ALA A CA 1
ATOM 2712 C C . ALA A 1 346 ? 12.273 -28.552 -14.110 1.00 70.50 346 ALA A C 1
ATOM 2714 O O . ALA A 1 346 ? 12.380 -29.393 -15.010 1.00 70.50 346 ALA A O 1
ATOM 2715 N N . ASP A 1 347 ? 13.091 -27.509 -13.995 1.00 66.50 347 ASP A N 1
ATOM 2716 C CA . ASP A 1 347 ? 14.323 -27.395 -14.767 1.00 66.50 347 ASP A CA 1
ATOM 2717 C C . ASP A 1 347 ? 15.282 -28.543 -14.380 1.00 66.50 347 ASP A C 1
ATOM 2719 O O . ASP A 1 347 ? 15.111 -29.213 -13.357 1.00 66.50 347 ASP A O 1
ATOM 2723 N N . GLU A 1 348 ? 16.325 -28.789 -15.183 1.00 58.12 348 GLU A N 1
ATOM 2724 C CA . GLU A 1 348 ? 17.304 -29.868 -14.932 1.00 58.12 348 GLU A CA 1
ATOM 2725 C C . GLU A 1 348 ? 18.022 -29.767 -13.562 1.00 58.12 348 GLU A C 1
ATOM 2727 O O . GLU A 1 348 ? 18.651 -30.738 -13.137 1.00 58.12 348 GLU A O 1
ATOM 2732 N N . ASP A 1 349 ? 17.886 -28.643 -12.847 1.00 51.56 349 ASP A N 1
ATOM 2733 C CA . ASP A 1 349 ? 18.492 -28.382 -11.535 1.00 51.56 349 ASP A CA 1
ATOM 2734 C C . ASP A 1 349 ? 17.524 -28.473 -10.329 1.00 51.56 349 ASP A C 1
ATOM 2736 O O . ASP A 1 349 ? 17.965 -28.277 -9.192 1.00 51.56 349 ASP A O 1
ATOM 2740 N N . GLY A 1 350 ? 16.253 -28.854 -10.536 1.00 42.09 350 GLY A N 1
ATOM 2741 C CA . GLY A 1 350 ? 15.270 -29.088 -9.461 1.00 42.09 350 GLY A CA 1
ATOM 2742 C C . GLY A 1 350 ? 14.475 -27.852 -9.078 1.00 42.09 350 GLY A C 1
ATOM 2743 O O . GLY A 1 350 ? 14.638 -27.389 -7.923 1.00 42.09 350 GLY A O 1
#